Protein AF-A0A957IJ96-F1 (afdb_monomer_lite)

pLDDT: mean 81.95, std 20.18, range [36.69, 98.69]

Secondary structure (DSSP, 8-state):
--HHHHHHHHHHHHTSS-----PPPPPPP--------SS--------EEEEE-SSS--TTHHHHHHHHHHTTPPEEEEEES-HHHHHHHHHHHHH--S--EEEEE--STT-SS-SSS-STTSTTTTT-HHHHHHHHHHHHHHHS-TT--TTTEEEE---S--GGGHHHHHHHHHHHHHHHHHHT-EEE-------PPPS--

Structure (mmCIF, N/CA/C/O backbone):
data_AF-A0A957IJ96-F1
#
_entry.id   AF-A0A957IJ96-F1
#
loop_
_atom_site.group_PDB
_atom_site.id
_atom_site.type_symbol
_atom_site.label_atom_id
_atom_site.label_alt_id
_atom_site.label_comp_id
_atom_site.label_asym_id
_atom_site.label_entity_id
_atom_site.label_seq_id
_atom_site.pdbx_PDB_ins_code
_atom_site.Cartn_x
_atom_site.Cartn_y
_atom_site.Cartn_z
_atom_site.occupancy
_atom_site.B_iso_or_equiv
_atom_site.auth_seq_id
_atom_site.auth_comp_id
_atom_site.auth_asym_id
_atom_site.auth_atom_id
_atom_site.pdbx_PDB_model_num
ATOM 1 N N . MET A 1 1 ? 50.964 -34.466 -13.073 1.00 53.25 1 MET A N 1
ATOM 2 C CA . MET A 1 1 ? 49.742 -34.179 -12.285 1.00 53.25 1 MET A CA 1
ATOM 3 C C . MET A 1 1 ? 50.171 -33.925 -10.839 1.00 53.25 1 MET A C 1
ATOM 5 O O . MET A 1 1 ? 50.713 -34.826 -10.213 1.00 53.25 1 MET A O 1
ATOM 9 N N . SER A 1 2 ? 50.097 -32.663 -10.400 1.00 61.19 2 SER A N 1
ATOM 10 C CA . SER A 1 2 ? 50.812 -32.090 -9.240 1.00 61.19 2 SER A CA 1
ATOM 11 C C . SER A 1 2 ? 50.393 -32.680 -7.881 1.00 61.19 2 SER A C 1
ATOM 13 O O . SER A 1 2 ? 49.219 -32.998 -7.679 1.00 61.19 2 SER A O 1
ATOM 15 N N . SER A 1 3 ? 51.339 -32.786 -6.933 1.00 58.25 3 SER A N 1
ATOM 16 C CA . SER A 1 3 ? 51.128 -33.300 -5.563 1.00 58.25 3 SER A CA 1
ATOM 17 C C . SER A 1 3 ? 50.049 -32.538 -4.779 1.00 58.25 3 SER A C 1
ATOM 19 O O . SER A 1 3 ? 49.459 -33.087 -3.847 1.00 58.25 3 SER A O 1
ATOM 21 N N . PHE A 1 4 ? 49.708 -31.329 -5.227 1.00 57.66 4 PHE A N 1
ATOM 22 C CA . PHE A 1 4 ? 48.646 -30.491 -4.677 1.00 57.66 4 PHE A CA 1
ATOM 23 C C . PHE A 1 4 ? 47.252 -31.139 -4.771 1.00 57.66 4 PHE A C 1
ATOM 25 O O . PHE A 1 4 ? 46.459 -31.065 -3.836 1.00 57.66 4 PHE A O 1
ATOM 32 N N . ILE A 1 5 ? 46.975 -31.872 -5.856 1.00 61.56 5 ILE A N 1
ATOM 33 C CA . ILE A 1 5 ? 45.675 -32.534 -6.062 1.00 61.56 5 ILE A CA 1
ATOM 34 C C . ILE A 1 5 ? 45.512 -33.722 -5.098 1.00 61.56 5 ILE A C 1
ATOM 36 O O . ILE A 1 5 ? 44.420 -33.975 -4.593 1.00 61.56 5 ILE A O 1
ATOM 40 N N . ARG A 1 6 ? 46.605 -34.425 -4.762 1.00 59.59 6 ARG A N 1
ATOM 41 C CA . ARG A 1 6 ? 46.566 -35.548 -3.806 1.00 59.59 6 ARG A CA 1
ATOM 42 C C . ARG A 1 6 ? 46.385 -35.085 -2.357 1.00 59.59 6 ARG A C 1
ATOM 44 O O . ARG A 1 6 ? 45.730 -35.786 -1.588 1.00 59.59 6 ARG A O 1
ATOM 51 N N . ALA A 1 7 ? 46.923 -33.920 -1.992 1.00 64.00 7 ALA A N 1
ATOM 52 C CA . ALA A 1 7 ? 46.718 -33.329 -0.668 1.00 64.00 7 ALA A CA 1
ATOM 53 C C . ALA A 1 7 ? 45.268 -32.847 -0.481 1.00 64.00 7 ALA A C 1
ATOM 55 O O . ALA A 1 7 ? 44.658 -33.124 0.552 1.00 64.00 7 ALA A O 1
ATOM 56 N N . PHE A 1 8 ? 44.687 -32.233 -1.518 1.00 60.69 8 PHE A N 1
ATOM 57 C CA . PHE A 1 8 ? 43.301 -31.764 -1.502 1.00 60.69 8 PHE A CA 1
ATOM 58 C C . PHE A 1 8 ? 42.294 -32.913 -1.310 1.00 60.69 8 PHE A C 1
ATOM 60 O O . PHE A 1 8 ? 41.411 -32.837 -0.456 1.00 60.69 8 PHE A O 1
ATOM 67 N N . PHE A 1 9 ? 42.482 -34.040 -2.010 1.00 53.16 9 PHE A N 1
ATOM 68 C CA . PHE A 1 9 ? 41.594 -35.201 -1.859 1.00 53.16 9 PHE A CA 1
ATOM 69 C C . PHE A 1 9 ? 41.727 -35.910 -0.501 1.00 53.16 9 PHE A C 1
ATOM 71 O O . PHE A 1 9 ? 40.723 -36.368 0.043 1.00 53.16 9 PHE A O 1
ATOM 78 N N . ARG A 1 10 ? 42.923 -35.958 0.107 1.00 55.72 10 ARG A N 1
ATOM 79 C CA . ARG A 1 10 ? 43.085 -36.535 1.458 1.00 55.72 10 ARG A CA 1
ATOM 80 C C . ARG A 1 10 ? 42.403 -35.701 2.544 1.00 55.72 10 ARG A C 1
ATOM 82 O O . ARG A 1 10 ? 41.849 -36.275 3.479 1.00 55.72 10 ARG A O 1
ATOM 89 N N . GLN A 1 11 ? 42.395 -34.375 2.411 1.00 50.72 11 GLN A N 1
ATOM 90 C CA . GLN A 1 11 ? 41.738 -33.494 3.379 1.00 50.72 11 GLN A CA 1
ATOM 91 C C . GLN A 1 11 ? 40.203 -33.544 3.275 1.00 50.72 11 GLN A C 1
ATOM 93 O O . GLN A 1 11 ? 39.521 -33.419 4.292 1.00 50.72 11 GLN A O 1
ATOM 98 N N . MET A 1 12 ? 39.656 -33.806 2.081 1.00 45.91 12 MET A N 1
ATOM 99 C CA . MET A 1 12 ? 38.217 -34.026 1.885 1.00 45.91 12 MET A CA 1
ATOM 100 C C . MET A 1 12 ? 37.731 -35.353 2.478 1.00 45.91 12 MET A C 1
ATOM 102 O O . MET A 1 12 ? 36.716 -35.378 3.169 1.00 45.91 12 MET A O 1
ATOM 106 N N . VAL A 1 13 ? 38.465 -36.449 2.263 1.00 52.09 13 VAL A N 1
ATOM 107 C CA . VAL A 1 13 ? 38.054 -37.782 2.747 1.00 52.09 13 VAL A CA 1
ATOM 108 C C . VAL A 1 13 ? 38.135 -37.879 4.278 1.00 52.09 13 VAL A C 1
ATOM 110 O O . VAL A 1 13 ? 37.281 -38.501 4.901 1.00 52.09 13 VAL A O 1
ATOM 113 N N . SER A 1 14 ? 39.082 -37.176 4.909 1.00 44.72 14 SER A N 1
ATOM 114 C CA . SER A 1 14 ? 39.194 -37.099 6.375 1.00 44.72 14 SER A CA 1
ATOM 115 C C . SER A 1 14 ? 38.033 -36.358 7.056 1.00 44.72 14 SER A C 1
ATOM 117 O O . SER A 1 14 ? 37.804 -36.583 8.243 1.00 44.72 14 SER A O 1
ATOM 119 N N . ARG A 1 15 ? 37.296 -35.492 6.345 1.00 43.19 15 ARG A N 1
ATOM 120 C CA . ARG A 1 15 ? 36.159 -34.738 6.906 1.00 43.19 15 ARG A CA 1
ATOM 121 C C . ARG A 1 15 ? 34.805 -35.430 6.734 1.00 43.19 15 ARG A C 1
ATOM 123 O O . ARG A 1 15 ? 33.816 -34.944 7.267 1.00 43.19 15 ARG A O 1
ATOM 130 N N . LEU A 1 16 ? 34.760 -36.563 6.034 1.00 44.03 16 LEU A N 1
ATOM 131 C CA . LEU A 1 16 ? 33.528 -37.312 5.757 1.00 44.03 16 LEU A CA 1
ATOM 132 C C . LEU A 1 16 ? 33.368 -38.573 6.633 1.00 44.03 16 LEU A C 1
ATOM 134 O O . LEU A 1 16 ? 32.446 -39.351 6.423 1.00 44.03 16 LEU A O 1
ATOM 138 N N . GLY A 1 17 ? 34.255 -38.780 7.615 1.00 43.31 17 GLY A N 1
ATOM 139 C CA . GLY A 1 17 ? 34.374 -40.034 8.373 1.00 43.31 17 GLY A CA 1
ATOM 140 C C . GLY A 1 17 ? 33.645 -40.130 9.718 1.00 43.31 17 GLY A C 1
ATOM 141 O O . GLY A 1 17 ? 33.813 -41.139 10.392 1.00 43.31 17 GLY A O 1
ATOM 142 N N . VAL A 1 18 ? 32.854 -39.137 10.140 1.00 52.12 18 VAL A N 1
ATOM 143 C CA . VAL A 1 18 ? 32.028 -39.249 11.361 1.00 52.12 18 VAL A CA 1
ATOM 144 C C . VAL A 1 18 ? 30.668 -38.595 11.124 1.00 52.12 18 VAL A C 1
ATOM 146 O O . VAL A 1 18 ? 30.408 -37.477 11.554 1.00 52.12 18 VAL A O 1
ATOM 149 N N . ALA A 1 19 ? 29.794 -39.294 10.405 1.00 41.97 19 ALA A N 1
ATOM 150 C CA . ALA A 1 19 ? 28.364 -39.010 10.395 1.00 41.97 19 ALA A CA 1
ATOM 151 C C . ALA A 1 19 ? 27.661 -40.219 11.016 1.00 41.97 19 ALA A C 1
ATOM 153 O O . ALA A 1 19 ? 27.301 -41.177 10.334 1.00 41.97 19 ALA A O 1
ATOM 154 N N . GLY A 1 20 ? 27.567 -40.193 12.346 1.00 41.03 20 GLY A N 1
ATOM 155 C CA . GLY A 1 20 ? 26.716 -41.100 13.100 1.00 41.03 20 GLY A CA 1
ATOM 156 C C . GLY A 1 20 ? 25.271 -40.966 12.627 1.00 41.03 20 GLY A C 1
ATOM 157 O O . GLY A 1 20 ? 24.784 -39.877 12.330 1.00 41.03 20 GLY A O 1
ATOM 158 N N . THR A 1 21 ? 24.611 -42.106 12.517 1.00 50.97 21 THR A N 1
ATOM 159 C CA . THR A 1 21 ? 23.206 -42.261 12.165 1.00 50.97 21 THR A CA 1
ATOM 160 C C . THR A 1 21 ? 22.295 -41.627 13.215 1.00 50.97 21 THR A C 1
ATOM 162 O O . THR A 1 21 ? 21.907 -42.291 14.170 1.00 50.97 21 THR A O 1
ATOM 165 N N . GLU A 1 22 ? 21.879 -40.385 12.996 1.00 43.06 22 GLU A N 1
ATOM 166 C CA . GLU A 1 22 ? 20.637 -39.848 13.551 1.00 43.06 22 GLU A CA 1
ATOM 167 C C . GLU A 1 22 ? 19.855 -39.190 12.416 1.00 43.06 22 GLU A C 1
ATOM 169 O O . GLU A 1 22 ? 20.334 -38.282 11.737 1.00 43.06 22 GLU A O 1
ATOM 174 N N . ARG A 1 23 ? 18.644 -39.693 12.157 1.00 43.22 23 ARG A N 1
ATOM 175 C CA . ARG A 1 23 ? 17.710 -38.999 11.267 1.00 43.22 23 ARG A CA 1
ATOM 176 C C . ARG A 1 23 ? 17.328 -37.685 11.954 1.00 43.22 23 ARG A C 1
ATOM 178 O O . ARG A 1 23 ? 16.890 -37.755 13.103 1.00 43.22 23 ARG A O 1
ATOM 185 N N . PRO A 1 24 ? 17.417 -36.521 11.290 1.00 43.81 24 PRO A N 1
ATOM 186 C CA . PRO A 1 24 ? 16.821 -35.319 11.843 1.00 43.81 24 PRO A CA 1
ATOM 187 C C . PRO A 1 24 ? 15.315 -35.556 11.980 1.00 43.81 24 PRO A C 1
ATOM 189 O O . PRO A 1 24 ? 14.653 -35.992 11.032 1.00 43.81 24 PRO A O 1
ATOM 192 N N . SER A 1 25 ? 14.787 -35.335 13.182 1.00 54.03 25 SER A N 1
ATOM 193 C CA . SER A 1 25 ? 13.350 -35.332 13.421 1.00 54.03 25 SER A CA 1
ATOM 194 C C . SER A 1 25 ? 12.682 -34.311 12.499 1.00 54.03 25 SER A C 1
ATOM 196 O O . SER A 1 25 ? 13.267 -33.284 12.145 1.00 54.03 25 SER A O 1
ATOM 198 N N . ALA A 1 26 ? 11.457 -34.625 12.070 1.00 45.44 26 ALA A N 1
ATOM 199 C CA . ALA A 1 26 ? 10.655 -33.718 11.264 1.00 45.44 26 ALA A CA 1
ATOM 200 C C . ALA A 1 26 ? 10.592 -32.334 11.941 1.00 45.44 26 ALA A C 1
ATOM 202 O O . ALA A 1 26 ? 10.461 -32.275 13.169 1.00 45.44 26 ALA A O 1
ATOM 203 N N . PRO A 1 27 ? 10.678 -31.228 11.178 1.00 44.78 27 PRO A N 1
ATOM 204 C CA . PRO A 1 27 ? 10.524 -29.905 11.760 1.00 44.78 27 PRO A CA 1
ATOM 205 C C . PRO A 1 27 ? 9.161 -29.842 12.461 1.00 44.78 27 PRO A C 1
ATOM 207 O O . PRO A 1 27 ? 8.175 -30.338 11.902 1.00 44.78 27 PRO A O 1
ATOM 210 N N . PRO A 1 28 ? 9.074 -29.268 13.674 1.00 42.75 28 PRO A N 1
ATOM 211 C CA . PRO A 1 28 ? 7.796 -29.123 14.347 1.00 42.75 28 PRO A CA 1
ATOM 212 C C . PRO A 1 28 ? 6.840 -28.374 13.418 1.00 42.75 28 PRO A C 1
ATOM 214 O O . PRO A 1 28 ? 7.201 -27.355 12.818 1.00 42.75 28 PRO A O 1
ATOM 217 N N . SER A 1 29 ? 5.625 -28.910 13.264 1.00 45.50 29 SER A N 1
ATOM 218 C CA . SER A 1 29 ? 4.557 -28.228 12.541 1.00 45.50 29 SER A CA 1
ATOM 219 C C . SER A 1 29 ? 4.445 -26.812 13.086 1.00 45.50 29 SER A C 1
ATOM 221 O O . SER A 1 29 ? 4.448 -26.630 14.303 1.00 45.50 29 SER A O 1
ATOM 223 N N . ARG A 1 30 ? 4.347 -25.830 12.191 1.00 42.69 30 ARG A N 1
ATOM 224 C CA . ARG A 1 30 ? 4.265 -24.396 12.487 1.00 42.69 30 ARG A CA 1
ATOM 225 C C . ARG A 1 30 ? 2.916 -24.048 13.144 1.00 42.69 30 ARG A C 1
ATOM 227 O O . ARG A 1 30 ? 2.135 -23.273 12.607 1.00 42.69 30 ARG A O 1
ATOM 234 N N . ALA A 1 31 ? 2.618 -24.664 14.283 1.00 37.72 31 ALA A N 1
ATOM 235 C CA . ALA A 1 31 ? 1.669 -24.147 15.246 1.00 37.72 31 ALA A CA 1
ATOM 236 C C . ALA A 1 31 ? 2.306 -22.904 15.880 1.00 37.72 31 ALA A C 1
ATOM 238 O O . ALA A 1 31 ? 3.519 -22.860 16.074 1.00 37.72 31 ALA A O 1
ATOM 239 N N . ALA A 1 32 ? 1.473 -21.882 16.058 1.00 38.97 32 ALA A N 1
ATOM 240 C CA . ALA A 1 32 ? 1.744 -20.549 16.580 1.00 38.97 32 ALA A CA 1
ATOM 241 C C . ALA A 1 32 ? 3.079 -20.372 17.330 1.00 38.97 32 ALA A C 1
ATOM 243 O O . ALA A 1 32 ? 3.374 -21.084 18.279 1.00 38.97 32 ALA A O 1
ATOM 244 N N . LEU A 1 33 ? 3.844 -19.347 16.943 1.00 36.69 33 LEU A N 1
ATOM 245 C CA . LEU A 1 33 ? 4.896 -18.785 17.788 1.00 36.69 33 LEU A CA 1
ATOM 246 C C . LEU A 1 33 ? 4.270 -18.366 19.127 1.00 36.69 33 LEU A C 1
ATOM 248 O O . LEU A 1 33 ? 3.546 -17.373 19.206 1.00 36.69 33 LEU A O 1
ATOM 252 N N . GLU A 1 34 ? 4.512 -19.182 20.146 1.00 43.84 34 GLU A N 1
ATOM 253 C CA . GLU A 1 34 ? 4.064 -18.997 21.518 1.00 43.84 34 GLU A CA 1
ATOM 254 C C . GLU A 1 34 ? 4.945 -17.944 22.194 1.00 43.84 34 GLU A C 1
ATOM 256 O O . GLU A 1 34 ? 6.106 -18.190 22.517 1.00 43.84 34 GLU A O 1
ATOM 261 N N . THR A 1 35 ? 4.398 -16.750 22.417 1.00 38.50 35 THR A N 1
ATOM 262 C CA . THR A 1 35 ? 4.999 -15.788 23.344 1.00 38.50 35 THR A CA 1
ATOM 263 C C . THR A 1 35 ? 4.335 -15.971 24.700 1.00 38.50 35 THR A C 1
ATOM 265 O O . THR A 1 35 ? 3.199 -15.547 24.912 1.00 38.50 35 THR A O 1
ATOM 268 N N . THR A 1 36 ? 5.030 -16.630 25.621 1.00 36.91 36 THR A N 1
ATOM 269 C CA . THR A 1 36 ? 4.538 -16.889 26.974 1.00 36.91 36 THR A CA 1
ATOM 270 C C . THR A 1 36 ? 4.651 -15.625 27.828 1.00 36.91 36 THR A C 1
ATOM 272 O O . THR A 1 36 ? 5.721 -15.280 28.320 1.00 36.91 36 THR A O 1
ATOM 275 N N . LEU A 1 37 ? 3.528 -14.945 28.042 1.00 42.69 37 LEU A N 1
ATOM 276 C CA . LEU A 1 37 ? 3.292 -14.099 29.213 1.00 42.69 37 LEU A CA 1
ATOM 277 C C . LEU A 1 37 ? 2.025 -14.643 29.880 1.00 42.69 37 LEU A C 1
ATOM 279 O O . LEU A 1 37 ? 1.043 -14.926 29.202 1.00 42.69 37 LEU A O 1
ATOM 283 N N . GLY A 1 38 ? 2.111 -14.915 31.181 1.00 43.44 38 GLY A N 1
ATOM 284 C CA . GLY A 1 38 ? 1.232 -15.836 31.898 1.00 43.44 38 GLY A CA 1
ATOM 285 C C . GLY A 1 38 ? -0.276 -15.627 31.718 1.00 43.44 38 GLY A C 1
ATOM 286 O O . GLY A 1 38 ? -0.776 -14.512 31.800 1.00 43.44 38 GLY A O 1
ATOM 287 N N . GLY A 1 39 ? -0.987 -16.753 31.600 1.00 50.12 39 GLY A N 1
ATOM 288 C CA . GLY A 1 39 ? -2.409 -16.873 31.920 1.00 50.12 39 GLY A CA 1
ATOM 289 C C . GLY A 1 39 ? -3.375 -16.479 30.801 1.00 50.12 39 GLY A C 1
ATOM 290 O O . GLY A 1 39 ? -3.461 -15.326 30.401 1.00 50.12 39 GLY A O 1
ATOM 291 N N . THR A 1 40 ? -4.197 -17.449 30.390 1.00 43.38 40 THR A N 1
ATOM 292 C CA . THR A 1 40 ? -5.254 -17.392 29.358 1.00 43.38 40 THR A CA 1
ATOM 293 C C . THR A 1 40 ? -4.777 -17.246 27.912 1.00 43.38 40 THR A C 1
ATOM 295 O O . THR A 1 40 ? -4.326 -16.200 27.460 1.00 43.38 40 THR A O 1
ATOM 298 N N . MET A 1 41 ? -4.977 -18.323 27.149 1.00 41.00 41 MET A N 1
ATOM 299 C CA . MET A 1 41 ? -4.903 -18.342 25.692 1.00 41.00 41 MET A CA 1
ATOM 300 C C . MET A 1 41 ? -5.933 -17.347 25.138 1.00 41.00 41 MET A C 1
ATOM 302 O O . MET A 1 41 ? -7.121 -17.656 25.031 1.00 41.00 41 MET A O 1
ATOM 306 N N . VAL A 1 42 ? -5.503 -16.129 24.811 1.00 51.22 42 VAL A N 1
ATOM 307 C CA . VAL A 1 42 ? -6.342 -15.202 24.053 1.00 51.22 42 VAL A CA 1
ATOM 308 C C . VAL A 1 42 ? -6.426 -15.773 22.646 1.00 51.22 42 VAL A C 1
ATOM 310 O O . VAL A 1 42 ? -5.503 -15.624 21.849 1.00 51.22 42 VAL A O 1
ATOM 313 N N . LYS A 1 43 ? -7.522 -16.477 22.343 1.00 60.22 43 LYS A N 1
ATOM 314 C CA . LYS A 1 43 ? -7.853 -16.868 20.973 1.00 60.22 43 LYS A CA 1
ATOM 315 C C . LYS A 1 43 ? -7.976 -15.577 20.174 1.00 60.22 43 LYS A C 1
ATOM 317 O O . LYS A 1 43 ? -8.990 -14.895 20.275 1.00 60.22 43 LYS A O 1
ATOM 322 N N . VAL A 1 44 ? -6.930 -15.215 19.433 1.00 58.91 44 VAL A N 1
ATOM 323 C CA . VAL A 1 44 ? -6.979 -14.067 18.529 1.00 58.91 44 VAL A CA 1
ATOM 324 C C . VAL A 1 44 ? -7.939 -14.469 17.412 1.00 58.91 44 VAL A C 1
ATOM 326 O O . VAL A 1 44 ? -7.625 -15.396 16.662 1.00 58.91 44 VAL A O 1
ATOM 329 N N . PRO A 1 45 ? -9.141 -13.874 17.326 1.00 66.75 45 PRO A N 1
ATOM 330 C CA . PRO A 1 45 ? -10.067 -14.222 16.264 1.00 66.75 45 PRO A CA 1
ATOM 331 C C . PRO A 1 45 ? -9.440 -13.862 14.914 1.00 66.75 45 PRO A C 1
ATOM 333 O O . PRO A 1 45 ? -8.672 -12.900 14.809 1.00 66.75 45 PRO A O 1
ATOM 336 N N . ASN A 1 46 ? -9.775 -14.636 13.880 1.00 76.00 46 ASN A N 1
ATOM 337 C CA . ASN A 1 46 ? -9.386 -14.310 12.512 1.00 76.00 46 ASN A CA 1
ATOM 338 C C . ASN A 1 46 ? -9.808 -12.871 12.198 1.00 76.00 46 ASN A C 1
ATOM 340 O O . ASN A 1 46 ? -10.948 -12.483 12.463 1.00 76.00 46 ASN A O 1
ATOM 344 N N . LYS A 1 47 ? -8.895 -12.085 11.623 1.00 77.69 47 LYS A N 1
ATOM 345 C CA . LYS A 1 47 ? -9.234 -10.746 11.143 1.00 77.69 47 LYS A CA 1
ATOM 346 C C . LYS A 1 47 ? -10.049 -10.898 9.868 1.00 77.69 47 LYS A C 1
ATOM 348 O O . LYS A 1 47 ? -9.533 -11.377 8.863 1.00 77.69 47 LYS A O 1
ATOM 353 N N . ILE A 1 48 ? -11.309 -10.489 9.918 1.00 84.25 48 ILE A N 1
ATOM 354 C CA . ILE A 1 48 ? -12.145 -10.351 8.725 1.00 84.25 48 ILE A CA 1
ATOM 355 C C . ILE A 1 48 ? -11.919 -8.946 8.179 1.00 84.25 48 ILE A C 1
ATOM 357 O O . ILE A 1 48 ? -11.792 -7.984 8.944 1.00 84.25 48 ILE A O 1
ATOM 361 N N . GLY A 1 49 ? -11.823 -8.829 6.861 1.00 90.56 49 GLY A N 1
ATOM 362 C CA . GLY A 1 49 ? -11.535 -7.556 6.237 1.00 90.56 49 GLY A CA 1
ATOM 363 C C . GLY A 1 49 ? -12.102 -7.398 4.848 1.00 90.56 49 GLY A C 1
ATOM 364 O O . GLY A 1 49 ? -12.456 -8.373 4.191 1.00 90.56 49 GLY A O 1
ATOM 365 N N . PHE A 1 50 ? -12.154 -6.143 4.420 1.00 93.62 50 PHE A N 1
ATOM 366 C CA . PHE A 1 50 ? -12.627 -5.751 3.102 1.00 93.62 50 PHE A CA 1
ATOM 367 C C . PHE A 1 50 ? -11.532 -5.018 2.329 1.00 93.62 50 PHE A C 1
ATOM 369 O O . PHE A 1 50 ? -10.677 -4.340 2.907 1.00 93.62 50 PHE A O 1
ATOM 376 N N . HIS A 1 51 ? -11.589 -5.154 1.007 1.00 92.94 51 HIS A N 1
ATOM 377 C CA . HIS A 1 51 ? -10.870 -4.312 0.063 1.00 92.94 51 HIS A CA 1
ATOM 378 C C . HIS A 1 51 ? -11.872 -3.304 -0.506 1.00 92.94 51 HIS A C 1
ATOM 380 O O . HIS A 1 51 ? -12.907 -3.687 -1.042 1.00 92.94 51 HIS A O 1
ATOM 386 N N . THR A 1 52 ? -11.580 -2.021 -0.340 1.00 92.75 52 THR A N 1
ATOM 387 C CA . THR A 1 52 ? -12.383 -0.898 -0.833 1.00 92.75 52 THR A CA 1
ATOM 388 C C . THR A 1 52 ? -11.617 -0.141 -1.916 1.00 92.75 52 THR A C 1
ATOM 390 O O . THR A 1 52 ? -10.402 -0.285 -2.045 1.00 92.75 52 THR A O 1
ATOM 393 N N . GLY A 1 53 ? -12.310 0.675 -2.697 1.00 91.31 53 GLY A N 1
ATOM 394 C CA . GLY A 1 53 ? -11.680 1.518 -3.703 1.00 91.31 53 GLY A CA 1
ATOM 395 C C . GLY A 1 53 ? -12.615 2.626 -4.174 1.00 91.31 53 GLY A C 1
ATOM 396 O O . GLY A 1 53 ? -13.664 2.842 -3.553 1.00 91.31 53 GLY A O 1
ATOM 397 N N . PRO A 1 54 ? -12.246 3.359 -5.234 1.00 87.00 54 PRO A N 1
ATOM 398 C CA . PRO A 1 54 ? -13.160 4.270 -5.898 1.00 87.00 54 PRO A CA 1
ATOM 399 C C . PRO A 1 54 ? -14.325 3.488 -6.518 1.00 87.00 54 PRO A C 1
ATOM 401 O O . PRO A 1 54 ? -14.151 2.395 -7.057 1.00 87.00 54 PRO A O 1
ATOM 404 N N . GLY A 1 55 ? -15.520 4.072 -6.458 1.00 80.50 55 GLY A N 1
ATOM 405 C CA . GLY A 1 55 ? -16.745 3.438 -6.943 1.00 80.50 55 GLY A CA 1
ATOM 406 C C . GLY A 1 55 ? -17.409 2.499 -5.929 1.00 80.50 55 GLY A C 1
ATOM 407 O O . GLY A 1 55 ? -16.937 2.303 -4.810 1.00 80.50 55 GLY A O 1
ATOM 408 N N . GLY A 1 56 ? -18.558 1.944 -6.319 1.00 75.38 56 GLY A N 1
ATOM 409 C CA . GLY A 1 56 ? -19.407 1.136 -5.439 1.00 75.38 56 GLY A CA 1
ATOM 410 C C . GLY A 1 56 ? -20.215 1.961 -4.428 1.00 75.38 56 GLY A C 1
ATOM 411 O O . GLY A 1 56 ? -20.216 3.190 -4.452 1.00 75.38 56 GLY A O 1
ATOM 412 N N . ASN A 1 57 ? -20.942 1.268 -3.548 1.00 80.19 57 ASN A N 1
ATOM 413 C CA . ASN A 1 57 ? -21.708 1.888 -2.469 1.00 80.19 57 ASN A CA 1
ATOM 414 C C . ASN A 1 57 ? -20.910 1.799 -1.152 1.00 80.19 57 ASN A C 1
ATOM 416 O O . ASN A 1 57 ? -20.757 0.693 -0.631 1.00 80.19 57 ASN A O 1
ATOM 420 N N . PRO A 1 58 ? -20.409 2.919 -0.594 1.00 73.00 58 PRO A N 1
ATOM 421 C CA . PRO A 1 58 ? -19.643 2.904 0.651 1.00 73.00 58 PRO A CA 1
ATOM 422 C C . PRO A 1 58 ? -20.521 2.777 1.909 1.00 73.00 58 PRO A C 1
ATOM 424 O O . PRO A 1 58 ? -19.992 2.701 3.018 1.00 73.00 58 PRO A O 1
ATOM 427 N N . THR A 1 59 ? -21.853 2.782 1.785 1.00 84.00 59 THR A N 1
ATOM 428 C CA . THR A 1 59 ? -22.757 2.706 2.938 1.00 84.00 59 THR A CA 1
ATOM 429 C C . THR A 1 59 ? -22.546 1.416 3.735 1.00 84.00 59 THR A C 1
ATOM 431 O O . THR A 1 59 ? -22.507 0.319 3.185 1.00 84.00 59 THR A O 1
ATOM 434 N N . GLY A 1 60 ? -22.440 1.555 5.059 1.00 89.81 60 GLY A N 1
ATOM 435 C CA . GLY A 1 60 ? -22.351 0.439 6.003 1.00 89.81 60 GLY A CA 1
ATOM 436 C C . GLY A 1 60 ? -20.931 0.037 6.411 1.00 89.81 60 GLY A C 1
ATOM 437 O O . GLY A 1 60 ? -20.781 -0.571 7.470 1.00 89.81 60 GLY A O 1
ATOM 438 N N . ILE A 1 61 ? -19.878 0.423 5.671 1.00 93.00 61 ILE A N 1
ATOM 439 C CA . ILE A 1 61 ? -18.497 0.076 6.069 1.00 93.00 61 ILE A CA 1
ATOM 440 C C . ILE A 1 61 ? -18.123 0.710 7.416 1.00 93.00 61 ILE A C 1
ATOM 442 O O . ILE A 1 61 ? -17.555 0.043 8.278 1.00 93.00 61 ILE A O 1
ATOM 446 N N . GLY A 1 62 ? -18.521 1.966 7.638 1.00 94.56 62 GLY A N 1
ATOM 447 C CA . GLY A 1 62 ? -18.323 2.677 8.902 1.00 94.56 62 GLY A CA 1
ATOM 448 C C . GLY A 1 62 ? -19.029 2.016 10.084 1.00 94.56 62 GLY A C 1
ATOM 449 O O . GLY A 1 62 ? -18.444 1.848 11.156 1.00 94.56 62 GLY A O 1
ATOM 450 N N . ASP A 1 63 ? -20.280 1.597 9.884 1.00 95.94 63 ASP A N 1
ATOM 451 C CA . ASP A 1 63 ? -21.074 0.929 10.920 1.00 95.94 63 ASP A CA 1
ATOM 452 C C . ASP A 1 63 ? -20.496 -0.441 11.266 1.00 95.94 63 ASP A C 1
ATOM 454 O O . ASP A 1 63 ? -20.369 -0.779 12.443 1.00 95.94 63 ASP A O 1
ATOM 458 N N . TRP A 1 64 ? -20.061 -1.192 10.253 1.00 95.12 64 TRP A N 1
ATOM 459 C CA . TRP A 1 64 ? -19.354 -2.453 10.435 1.00 95.12 64 TRP A CA 1
ATOM 460 C C . TRP A 1 64 ? -18.054 -2.272 11.234 1.00 95.12 64 TRP A C 1
ATOM 462 O O . TRP A 1 64 ? -17.838 -2.993 12.211 1.00 95.12 64 TRP A O 1
ATOM 472 N N . MET A 1 65 ? -17.225 -1.274 10.895 1.00 96.19 65 MET A N 1
ATOM 473 C CA . MET A 1 65 ? -15.987 -0.977 11.634 1.00 96.19 65 MET A CA 1
ATOM 474 C C . MET A 1 65 ? -16.268 -0.652 13.103 1.00 96.19 65 MET A C 1
ATOM 476 O O . MET A 1 65 ? -15.636 -1.220 13.995 1.00 96.19 65 MET A O 1
ATOM 480 N N . ARG A 1 66 ? -17.247 0.224 13.371 1.00 96.88 66 ARG A N 1
ATOM 481 C CA . ARG A 1 66 ? -17.649 0.597 14.737 1.00 96.88 66 ARG A CA 1
ATOM 482 C C . ARG A 1 66 ? -18.198 -0.587 15.528 1.00 96.88 66 ARG A C 1
ATOM 484 O O . ARG A 1 66 ? -17.901 -0.711 16.715 1.00 96.88 66 ARG A O 1
ATOM 491 N N . ALA A 1 67 ? -18.993 -1.449 14.897 1.00 95.69 67 ALA A N 1
ATOM 492 C CA . ALA A 1 67 ? -19.553 -2.627 15.546 1.00 95.69 67 ALA A CA 1
ATOM 493 C C . ALA A 1 67 ? -18.454 -3.614 15.971 1.00 95.69 67 ALA A C 1
ATOM 495 O O . ALA A 1 67 ? -18.467 -4.087 17.109 1.00 95.69 67 ALA A O 1
ATOM 496 N N . LEU A 1 68 ? -17.476 -3.878 15.096 1.00 94.56 68 LEU A N 1
ATOM 497 C CA . LEU A 1 68 ? -16.341 -4.745 15.416 1.00 94.56 68 LEU A CA 1
ATOM 498 C C . LEU A 1 68 ? -15.436 -4.145 16.495 1.00 94.56 68 LEU A C 1
ATOM 500 O O . LEU A 1 68 ? -15.071 -4.851 17.435 1.00 94.56 68 LEU A O 1
ATOM 504 N N . ASP A 1 69 ? -15.127 -2.850 16.413 1.00 95.44 69 ASP A N 1
ATOM 505 C CA . ASP A 1 69 ? -14.325 -2.160 17.427 1.00 95.44 69 ASP A CA 1
ATOM 506 C C . ASP A 1 69 ? -14.987 -2.207 18.816 1.00 95.44 69 ASP A C 1
ATOM 508 O O . ASP A 1 69 ? -14.361 -2.618 19.800 1.00 95.44 69 ASP A O 1
ATOM 512 N N . LYS A 1 70 ? -16.293 -1.907 18.885 1.00 96.19 70 LYS A N 1
ATOM 513 C CA . LYS A 1 70 ? -17.100 -2.005 20.112 1.00 96.19 70 LYS A CA 1
ATOM 514 C C . LYS A 1 70 ? -17.103 -3.423 20.689 1.00 96.19 70 LYS A C 1
ATOM 516 O O . LYS A 1 70 ? -17.063 -3.586 21.906 1.00 96.19 70 LYS A O 1
ATOM 521 N N . ALA A 1 71 ? -17.124 -4.441 19.829 1.00 93.75 71 ALA A N 1
ATOM 522 C CA . ALA A 1 71 ? -17.039 -5.849 20.215 1.00 93.75 71 ALA A CA 1
ATOM 523 C C . ALA A 1 71 ? -15.603 -6.324 20.517 1.00 93.75 71 ALA A C 1
ATOM 525 O O . ALA A 1 71 ? -15.405 -7.495 20.833 1.00 93.75 71 ALA A O 1
ATOM 526 N N . ARG A 1 72 ? -14.599 -5.437 20.431 1.00 92.19 72 ARG A N 1
ATOM 527 C CA . ARG A 1 72 ? -13.168 -5.740 20.605 1.00 92.19 72 ARG A CA 1
ATOM 528 C C . ARG A 1 72 ? -12.620 -6.748 19.583 1.00 92.19 72 ARG A C 1
ATOM 530 O O . ARG A 1 72 ? -11.630 -7.427 19.853 1.00 92.19 72 ARG A O 1
ATOM 537 N N . ILE A 1 73 ? -13.228 -6.824 18.398 1.00 92.06 73 ILE A N 1
ATOM 538 C CA . ILE A 1 73 ? -12.827 -7.725 17.313 1.00 92.06 73 ILE A CA 1
ATOM 539 C C . ILE A 1 73 ? -11.970 -6.952 16.298 1.00 92.06 73 ILE A C 1
ATOM 541 O O . ILE A 1 73 ? -12.432 -5.968 15.718 1.00 92.06 73 ILE A O 1
ATOM 545 N N . PRO A 1 74 ? -10.721 -7.371 16.034 1.00 94.00 74 PRO A N 1
ATOM 546 C CA . PRO A 1 74 ? -9.873 -6.700 15.063 1.00 94.00 74 PRO A CA 1
ATOM 547 C C . PRO A 1 74 ? -10.339 -6.948 13.621 1.00 94.00 74 PRO A C 1
ATOM 549 O O . PRO A 1 74 ? -10.374 -8.086 13.163 1.00 94.00 74 PRO A O 1
ATOM 552 N N . PHE A 1 75 ? -10.602 -5.876 12.873 1.00 95.50 75 PHE A N 1
ATOM 553 C CA . PHE A 1 75 ? -10.756 -5.921 11.420 1.00 95.50 75 PHE A CA 1
ATOM 554 C C . PHE A 1 75 ? -9.466 -5.623 10.641 1.00 95.50 75 PHE A C 1
ATOM 556 O O . PHE A 1 75 ? -8.495 -5.072 11.176 1.00 95.50 75 PHE A O 1
ATOM 563 N N . CYS A 1 76 ? -9.490 -5.970 9.353 1.00 96.06 76 CYS A N 1
ATOM 564 C CA . CYS A 1 76 ? -8.542 -5.505 8.345 1.00 96.06 76 CYS A CA 1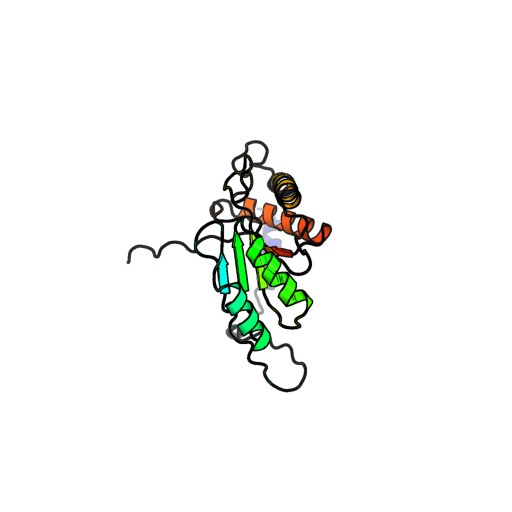
ATOM 565 C C . CYS A 1 76 ? -9.272 -4.661 7.289 1.00 96.06 76 CYS A C 1
ATOM 567 O O . CYS A 1 76 ? -10.347 -5.038 6.835 1.00 96.06 76 CYS A O 1
ATOM 569 N N . LEU A 1 77 ? -8.698 -3.539 6.867 1.00 96.50 77 LEU A N 1
ATOM 570 C CA . LEU A 1 77 ? -9.241 -2.736 5.777 1.00 96.50 77 LEU A CA 1
ATOM 571 C C . LEU A 1 77 ? -8.120 -2.374 4.811 1.00 96.50 77 LEU A C 1
ATOM 573 O O . LEU A 1 77 ? -7.156 -1.717 5.199 1.00 96.50 77 LEU A O 1
ATOM 577 N N . LYS A 1 78 ? -8.256 -2.802 3.556 1.00 95.62 78 LYS A N 1
ATOM 578 C CA . LYS A 1 78 ? -7.420 -2.339 2.448 1.00 95.62 78 LYS A CA 1
ATOM 579 C C . LYS A 1 78 ? -8.220 -1.343 1.620 1.00 95.62 78 LYS A C 1
ATOM 581 O O . LYS A 1 78 ? -9.395 -1.588 1.345 1.00 95.62 78 LYS A O 1
ATOM 586 N N . SER A 1 79 ? -7.602 -0.248 1.196 1.00 95.25 79 SER A N 1
ATOM 587 C CA . SER A 1 79 ? -8.196 0.639 0.200 1.00 95.25 79 SER A CA 1
ATOM 588 C C . SER A 1 79 ? -7.212 1.017 -0.894 1.00 95.25 79 SER A C 1
ATOM 590 O O . SER A 1 79 ? -6.058 1.329 -0.603 1.00 95.25 79 SER A O 1
ATOM 592 N N . ALA A 1 80 ? -7.673 0.982 -2.141 1.00 94.19 80 ALA A N 1
ATOM 593 C CA . ALA A 1 80 ? -6.944 1.483 -3.298 1.00 94.19 80 ALA A CA 1
ATOM 594 C C . ALA A 1 80 ? -7.524 2.838 -3.720 1.00 94.19 80 ALA A C 1
ATOM 596 O O . ALA A 1 80 ? -8.731 2.930 -3.907 1.00 94.19 80 ALA A O 1
ATOM 597 N N . ASP A 1 81 ? -6.694 3.877 -3.832 1.00 93.62 81 ASP A N 1
ATOM 598 C CA . ASP A 1 81 ? -7.010 5.252 -4.288 1.00 93.62 81 ASP A CA 1
ATOM 599 C C . ASP A 1 81 ? -8.084 6.036 -3.520 1.00 93.62 81 ASP A C 1
ATOM 601 O O . ASP A 1 81 ? -8.194 7.252 -3.672 1.00 93.62 81 ASP A O 1
ATOM 605 N N . HIS A 1 82 ? -8.860 5.385 -2.659 1.00 93.38 82 HIS A N 1
ATOM 606 C CA . HIS A 1 82 ? -9.921 6.001 -1.882 1.00 93.38 82 HIS A CA 1
ATOM 607 C C . HIS A 1 82 ? -9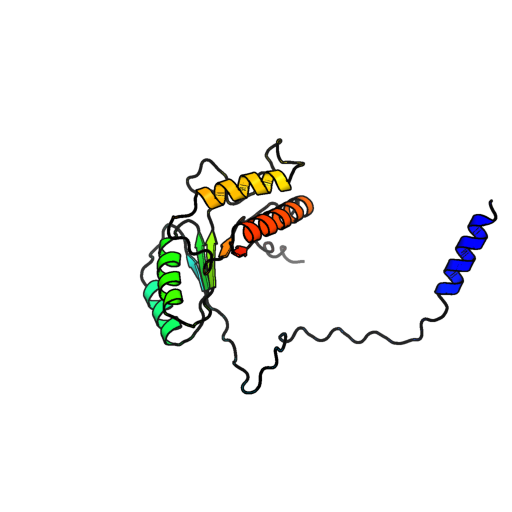.518 6.061 -0.407 1.00 93.38 82 HIS A C 1
ATOM 609 O O . HIS A 1 82 ? -9.764 5.145 0.370 1.00 93.38 82 HIS A O 1
ATOM 615 N N . TYR A 1 83 ? -8.892 7.161 0.015 1.00 95.31 83 TYR A N 1
ATOM 616 C CA . TYR A 1 83 ? -8.388 7.260 1.391 1.00 95.31 83 TYR A CA 1
ATOM 617 C C . TYR A 1 83 ? -9.494 7.406 2.455 1.00 95.31 83 TYR A C 1
ATOM 619 O O . TYR A 1 83 ? -9.265 7.083 3.617 1.00 95.31 83 TYR A O 1
ATOM 627 N N . GLY A 1 84 ? -10.705 7.833 2.079 1.00 95.00 84 GLY A N 1
ATOM 628 C CA . GLY A 1 84 ? -11.823 8.100 2.998 1.00 95.00 84 GLY A CA 1
ATOM 629 C C . GLY A 1 84 ? -12.110 6.981 4.017 1.00 95.00 84 GLY A C 1
ATOM 630 O O . GLY A 1 84 ? -12.072 7.247 5.220 1.00 95.00 84 GLY A O 1
ATOM 631 N N . PRO A 1 85 ? -12.318 5.720 3.592 1.00 95.62 85 PRO A N 1
ATOM 632 C CA . PRO A 1 85 ? -12.507 4.597 4.513 1.00 95.62 85 PRO A CA 1
ATOM 633 C C . PRO A 1 85 ? -11.318 4.357 5.457 1.00 95.62 85 PRO A C 1
ATOM 635 O O . PRO A 1 85 ? -11.512 4.018 6.623 1.00 95.62 85 PRO A O 1
ATOM 638 N N . ILE A 1 86 ? -10.084 4.561 4.982 1.00 97.69 86 ILE A N 1
ATOM 639 C CA . ILE A 1 86 ? -8.874 4.441 5.811 1.00 97.69 86 ILE A CA 1
ATOM 640 C C . ILE A 1 86 ? -8.814 5.574 6.836 1.00 97.69 86 ILE A C 1
ATOM 642 O O . ILE A 1 86 ? -8.477 5.321 7.994 1.00 97.69 86 ILE A O 1
ATOM 646 N N . PHE A 1 87 ? -9.187 6.795 6.441 1.00 97.62 87 PHE A N 1
ATOM 647 C CA . PHE A 1 87 ? -9.285 7.940 7.340 1.00 97.62 87 PHE A CA 1
ATOM 648 C C . PHE A 1 87 ? -1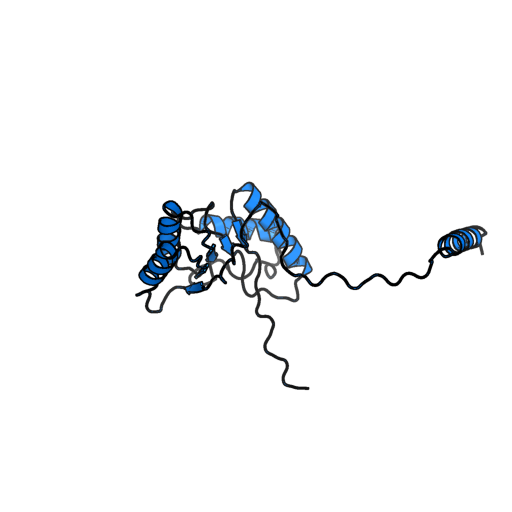0.291 7.683 8.472 1.00 97.62 87 PHE A C 1
ATOM 650 O O . PHE A 1 87 ? -9.961 7.845 9.645 1.00 97.62 87 PHE A O 1
ATOM 657 N N . GLU A 1 88 ? -11.495 7.206 8.159 1.00 96.88 88 GLU A N 1
ATOM 658 C CA . GLU A 1 88 ? -12.480 6.853 9.187 1.00 96.88 88 GLU A CA 1
ATOM 659 C C . GLU A 1 88 ? -11.951 5.754 10.127 1.00 96.88 88 GLU A C 1
ATOM 661 O O . GLU A 1 88 ? -12.037 5.872 11.354 1.00 96.88 88 GLU A O 1
ATOM 666 N N . ALA A 1 89 ? -11.328 4.713 9.569 1.00 97.31 89 ALA A N 1
ATOM 667 C CA . ALA A 1 89 ? -10.778 3.607 10.342 1.00 97.31 89 ALA A CA 1
ATOM 668 C C . ALA A 1 89 ? -9.628 4.031 11.276 1.00 97.31 89 ALA A C 1
ATOM 670 O O . ALA A 1 89 ? -9.563 3.581 12.425 1.00 97.31 89 ALA A O 1
ATOM 671 N N . GLN A 1 90 ? -8.724 4.916 10.831 1.00 97.62 90 GLN A N 1
ATOM 672 C CA . GLN A 1 90 ? -7.644 5.412 11.692 1.00 97.62 90 GLN A CA 1
ATOM 673 C C . GLN A 1 90 ? -8.185 6.276 12.840 1.00 97.62 90 GLN A C 1
ATOM 675 O O . GLN A 1 90 ? -7.620 6.231 13.932 1.00 97.62 90 GLN A O 1
ATOM 680 N N . GLU A 1 91 ? -9.283 7.018 12.641 1.00 97.88 91 GLU A N 1
ATOM 681 C CA . GLU A 1 91 ? -9.921 7.797 13.712 1.00 97.88 91 GLU A CA 1
ATOM 682 C C . GLU A 1 91 ? -10.525 6.892 14.793 1.00 97.88 91 GLU A C 1
ATOM 684 O O . GLU A 1 91 ? -10.430 7.207 15.983 1.00 97.88 91 GLU A O 1
ATOM 689 N N . ILE A 1 92 ? -11.070 5.734 14.406 1.00 97.38 92 ILE A N 1
ATOM 690 C CA . ILE A 1 92 ? -11.491 4.686 15.347 1.00 97.38 92 ILE A CA 1
ATOM 691 C C . ILE A 1 92 ? -10.268 4.165 16.121 1.00 97.38 92 ILE A C 1
ATOM 693 O O . ILE A 1 92 ? -10.244 4.196 17.352 1.00 97.38 92 ILE A O 1
ATOM 697 N N . MET A 1 93 ? -9.191 3.791 15.420 1.00 96.62 93 MET A N 1
ATOM 698 C CA . MET A 1 93 ? -7.946 3.292 16.032 1.00 96.62 93 MET A CA 1
ATOM 699 C C . MET A 1 93 ? -7.212 4.307 16.917 1.00 96.62 93 MET A C 1
ATOM 701 O O . MET A 1 93 ? -6.363 3.925 17.719 1.00 96.62 93 MET A O 1
ATOM 705 N N . LYS A 1 94 ? -7.441 5.614 16.756 1.00 96.62 94 LYS A N 1
ATOM 706 C CA . LYS A 1 94 ? -6.860 6.636 17.645 1.00 96.62 94 LYS A CA 1
ATOM 707 C C . LYS A 1 94 ? -7.477 6.595 19.039 1.00 96.62 94 LYS A C 1
ATOM 709 O O . LYS A 1 94 ? -6.796 6.921 20.005 1.00 96.62 94 LYS A O 1
ATOM 714 N N . LYS A 1 95 ? -8.746 6.197 19.124 1.00 96.38 95 LYS A N 1
ATOM 715 C CA . LYS A 1 95 ? -9.535 6.149 20.362 1.00 96.38 95 LYS A CA 1
ATOM 716 C C . LYS A 1 95 ? -9.606 4.735 20.937 1.00 96.38 95 LYS A C 1
ATOM 718 O O . LYS A 1 95 ? -9.838 4.567 22.129 1.00 96.38 95 LYS A O 1
ATOM 723 N N . SER A 1 96 ? -9.397 3.732 20.090 1.00 93.25 96 SER A N 1
ATOM 724 C CA . SER A 1 96 ? -9.467 2.326 20.451 1.00 93.25 96 SER A CA 1
ATOM 725 C C . SER A 1 96 ? -8.099 1.705 20.740 1.00 93.25 96 SER A C 1
ATOM 727 O O . SER A 1 96 ? -7.095 2.020 20.110 1.00 93.25 96 SER A O 1
ATOM 729 N N . GLY A 1 97 ? -8.078 0.746 21.669 1.00 91.50 97 GLY A N 1
ATOM 730 C CA . GLY A 1 97 ? -6.963 -0.184 21.873 1.00 91.50 97 GLY A CA 1
ATOM 731 C C . GLY A 1 97 ? -7.124 -1.529 21.148 1.00 91.50 97 GLY A C 1
ATOM 732 O O . GLY A 1 97 ? -6.537 -2.512 21.597 1.00 91.50 97 GLY A O 1
ATOM 733 N N . VAL A 1 98 ? -8.006 -1.659 20.146 1.00 93.12 98 VAL A N 1
ATOM 734 C CA . VAL A 1 98 ? -8.134 -2.889 19.332 1.00 93.12 98 VAL A CA 1
ATOM 735 C C . VAL A 1 98 ? -7.065 -2.894 18.221 1.00 93.12 98 VAL A C 1
ATOM 737 O O . VAL A 1 98 ? -6.903 -1.891 17.525 1.00 93.12 98 VAL A O 1
ATOM 740 N N . PRO A 1 99 ? -6.335 -4.006 17.990 1.00 92.94 99 PRO A N 1
ATOM 741 C CA . PRO A 1 99 ? -5.248 -4.066 17.006 1.00 92.94 99 PRO A CA 1
ATOM 742 C C . PRO A 1 99 ? -5.747 -4.282 15.559 1.00 92.94 99 PRO A C 1
ATOM 744 O O . PRO A 1 99 ? -5.466 -5.311 14.925 1.00 92.94 99 PRO A O 1
ATOM 747 N N . HIS A 1 100 ? -6.489 -3.311 15.025 1.00 95.62 100 HIS A N 1
ATOM 748 C CA . HIS A 1 100 ? -6.916 -3.273 13.620 1.00 95.62 100 HIS A CA 1
ATOM 749 C C . HIS A 1 100 ? -5.727 -3.176 12.646 1.00 95.62 100 HIS A C 1
ATOM 751 O O . HIS A 1 100 ? -4.627 -2.763 13.023 1.00 95.62 100 HIS A O 1
ATOM 757 N N . LEU A 1 101 ? -5.937 -3.584 11.392 1.00 96.44 101 LEU A N 1
ATOM 758 C CA . LEU A 1 101 ? -4.945 -3.494 10.315 1.00 96.44 101 LEU A CA 1
ATOM 759 C C . LEU A 1 101 ? -5.488 -2.632 9.172 1.00 96.44 101 LEU A C 1
ATOM 761 O O . LEU A 1 101 ? -6.520 -2.967 8.603 1.00 96.44 101 LEU A O 1
ATOM 765 N N . LEU A 1 102 ? -4.782 -1.557 8.824 1.00 97.75 102 LEU A N 1
ATOM 766 C CA . LEU A 1 102 ? -5.139 -0.676 7.711 1.00 97.75 102 LEU A CA 1
ATOM 767 C C . LEU A 1 102 ? -4.052 -0.727 6.646 1.00 97.75 102 LEU A C 1
ATOM 769 O O . LEU A 1 102 ? -2.872 -0.601 6.978 1.00 97.75 102 LEU A O 1
ATOM 773 N N . ILE A 1 103 ? -4.455 -0.886 5.390 1.00 97.44 103 ILE A N 1
ATOM 774 C CA . ILE A 1 103 ? -3.572 -0.904 4.226 1.00 97.44 103 ILE A CA 1
ATOM 775 C C . ILE A 1 103 ? -4.103 0.106 3.214 1.00 97.44 103 ILE A C 1
ATOM 777 O O . ILE A 1 103 ? -5.282 0.082 2.867 1.00 97.44 103 ILE A O 1
ATOM 781 N N . PHE A 1 104 ? -3.239 0.982 2.721 1.00 97.31 104 PHE A N 1
ATOM 782 C CA . PHE A 1 104 ? -3.564 1.895 1.635 1.00 97.31 104 PHE A CA 1
ATOM 783 C C . PHE A 1 104 ? -2.627 1.662 0.456 1.00 97.31 104 PHE A C 1
ATOM 785 O O . PHE A 1 104 ? -1.432 1.447 0.653 1.00 97.31 104 PHE A O 1
ATOM 792 N N . ARG A 1 105 ? -3.177 1.718 -0.755 1.00 95.19 105 ARG A N 1
ATOM 793 C CA . ARG A 1 105 ? -2.451 1.578 -2.017 1.00 95.19 105 ARG A CA 1
ATOM 794 C C . ARG A 1 105 ? -2.815 2.734 -2.945 1.00 95.19 105 ARG A C 1
ATOM 796 O O . ARG A 1 105 ? -3.984 3.109 -3.023 1.00 95.19 105 ARG A O 1
ATOM 803 N N . LEU A 1 106 ? -1.825 3.243 -3.668 1.00 94.19 106 LEU A N 1
ATOM 804 C CA . LEU A 1 106 ? -2.033 4.058 -4.865 1.00 94.19 106 LEU A CA 1
ATOM 805 C C . LEU A 1 106 ? -1.968 3.136 -6.086 1.00 94.19 106 LEU A C 1
ATOM 807 O O . LEU A 1 106 ? -1.054 2.319 -6.156 1.00 94.19 106 LEU A O 1
ATOM 811 N N . SER A 1 107 ? -2.918 3.247 -7.008 1.00 91.44 107 SER A N 1
ATOM 812 C CA . SER A 1 107 ? -2.925 2.501 -8.268 1.00 91.44 107 SER A CA 1
ATOM 813 C C . SER A 1 107 ? -2.580 3.396 -9.458 1.00 91.44 107 SER A C 1
ATOM 815 O O . SER A 1 107 ? -2.398 4.607 -9.316 1.00 91.44 107 SER A O 1
ATOM 817 N N . ASP A 1 108 ? -2.502 2.798 -10.645 1.00 85.75 108 ASP A N 1
ATOM 818 C CA . ASP A 1 108 ? -2.278 3.512 -11.909 1.00 85.75 108 ASP A CA 1
ATOM 819 C C . ASP A 1 108 ? -3.461 4.399 -12.345 1.00 85.75 108 ASP A C 1
ATOM 821 O O . ASP A 1 108 ? -3.360 5.157 -13.316 1.00 85.75 108 ASP A O 1
ATOM 825 N N . ASN A 1 109 ? -4.603 4.316 -11.658 1.00 76.06 109 ASN A N 1
ATOM 826 C CA . ASN A 1 109 ? -5.789 5.076 -12.026 1.00 76.06 109 ASN A CA 1
ATOM 827 C C . ASN A 1 109 ? -5.548 6.591 -11.906 1.00 76.06 109 ASN A C 1
ATOM 829 O O . ASN A 1 109 ? -5.270 7.129 -10.835 1.00 76.06 109 ASN A O 1
ATOM 833 N N . HIS A 1 110 ? -5.761 7.299 -13.019 1.00 62.94 110 HIS A N 1
ATOM 834 C CA . HIS A 1 110 ? -5.728 8.765 -13.107 1.00 62.94 110 HIS A CA 1
ATOM 835 C C . HIS A 1 110 ? -4.369 9.418 -12.779 1.00 62.94 110 HIS A C 1
ATOM 837 O O . HIS A 1 110 ? -4.328 10.551 -12.286 1.00 62.94 110 HIS A O 1
ATOM 843 N N . SER A 1 111 ? -3.249 8.754 -13.083 1.00 71.69 111 SER A N 1
ATOM 844 C CA . SER A 1 111 ? -1.905 9.320 -12.926 1.00 71.69 111 SER A CA 1
ATOM 845 C C . SER A 1 111 ? -1.046 9.221 -14.187 1.00 71.69 111 SER A C 1
ATOM 847 O O . SER A 1 111 ? -1.094 8.260 -14.941 1.00 71.69 111 SER A O 1
ATOM 849 N N . GLU A 1 112 ? -0.180 10.218 -14.384 1.00 82.94 112 GLU A N 1
ATOM 850 C CA . GLU A 1 112 ? 0.897 10.169 -15.391 1.00 82.94 112 GLU A CA 1
ATOM 851 C C . GLU A 1 112 ? 2.028 9.202 -14.994 1.00 82.94 112 GLU A C 1
ATOM 853 O O . GLU A 1 112 ? 2.912 8.889 -15.790 1.00 82.94 112 GLU A O 1
ATOM 858 N N . TYR A 1 113 ? 2.043 8.771 -13.730 1.00 90.44 113 TYR A N 1
ATOM 859 C CA . TYR A 1 113 ? 3.020 7.849 -13.171 1.00 90.44 113 TYR A CA 1
ATOM 860 C C . TYR A 1 113 ? 2.357 6.522 -12.814 1.00 90.44 113 TYR A C 1
ATOM 862 O O . TYR A 1 113 ? 1.284 6.519 -12.221 1.00 90.44 113 TYR A O 1
ATOM 870 N N . THR A 1 114 ? 3.033 5.422 -13.124 1.00 90.94 114 THR A N 1
ATOM 871 C CA . THR A 1 114 ? 2.621 4.059 -12.783 1.00 90.94 114 THR A CA 1
ATOM 872 C C . THR A 1 114 ? 2.986 3.746 -11.329 1.00 90.94 114 THR A C 1
ATOM 874 O O . THR A 1 114 ? 4.170 3.716 -10.979 1.00 90.94 114 THR A O 1
ATOM 877 N N . TYR A 1 115 ? 1.976 3.557 -10.484 1.00 93.06 115 TYR A N 1
ATOM 878 C CA . TYR A 1 115 ? 2.108 3.204 -9.071 1.00 93.06 115 TYR A CA 1
ATOM 879 C C . TYR A 1 115 ? 1.990 1.697 -8.825 1.00 93.06 115 TYR A C 1
ATOM 881 O O . TYR A 1 115 ? 2.579 1.200 -7.872 1.00 93.06 115 TYR A O 1
ATOM 889 N N . ASP A 1 116 ? 1.306 0.949 -9.688 1.00 91.56 116 ASP A N 1
ATOM 890 C CA . ASP A 1 116 ? 1.156 -0.493 -9.493 1.00 91.56 116 ASP A CA 1
ATOM 891 C C . ASP A 1 116 ? 2.431 -1.253 -9.801 1.00 91.56 116 ASP A C 1
ATOM 893 O O . ASP A 1 116 ? 2.816 -2.171 -9.075 1.00 91.56 116 ASP A O 1
ATOM 897 N N . THR A 1 117 ? 3.145 -0.823 -10.835 1.00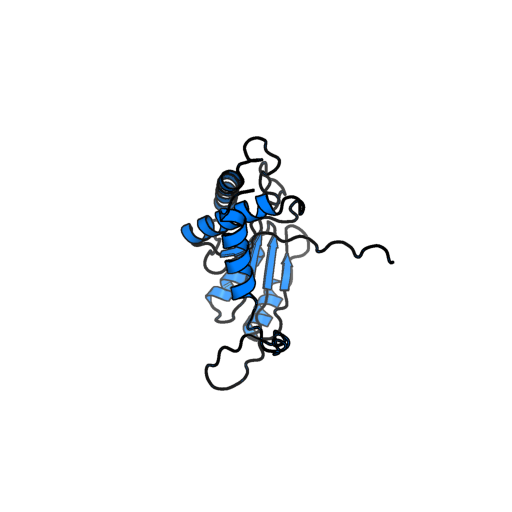 92.12 117 THR A N 1
ATOM 898 C CA . THR A 1 117 ? 4.398 -1.458 -11.221 1.00 92.12 117 THR A CA 1
ATOM 899 C C . THR A 1 117 ? 5.581 -0.507 -11.073 1.00 92.12 117 THR A C 1
ATOM 901 O O . THR A 1 117 ? 5.511 0.673 -11.430 1.00 92.12 117 THR A O 1
ATOM 904 N N . PRO A 1 118 ? 6.709 -0.997 -10.538 1.00 91.81 118 PRO A N 1
ATOM 905 C CA . PRO A 1 118 ? 7.925 -0.211 -10.469 1.00 91.81 118 PRO A CA 1
ATOM 906 C C . PRO A 1 118 ? 8.550 -0.082 -11.873 1.00 91.81 118 PRO A C 1
ATOM 908 O O . PRO A 1 118 ? 8.189 -0.823 -12.789 1.00 91.81 118 PRO A O 1
ATOM 911 N N . PRO A 1 119 ? 9.495 0.851 -12.098 1.00 93.50 119 PRO A N 1
ATOM 912 C CA . PRO A 1 119 ? 9.930 1.230 -13.445 1.00 93.50 119 PRO A CA 1
ATOM 913 C C . PRO A 1 119 ? 10.906 0.227 -14.097 1.00 93.50 119 PRO A C 1
ATOM 915 O O . PRO A 1 119 ? 11.836 0.640 -14.777 1.00 93.50 119 PRO A O 1
ATOM 918 N N . TYR A 1 120 ? 10.717 -1.086 -13.933 1.00 91.94 120 TYR A N 1
ATOM 919 C CA . TYR A 1 120 ? 11.619 -2.116 -14.475 1.00 91.94 120 TYR A CA 1
ATOM 920 C C . TYR A 1 120 ? 11.635 -2.183 -16.016 1.00 91.94 120 TYR A C 1
ATOM 922 O O . TYR A 1 120 ? 12.566 -2.735 -16.594 1.00 91.94 120 TYR A O 1
ATOM 930 N N . LYS A 1 121 ? 10.628 -1.609 -16.696 1.00 91.25 121 LYS A N 1
ATOM 931 C CA . LYS A 1 121 ? 10.580 -1.469 -18.169 1.00 91.25 121 LYS A CA 1
ATOM 932 C C . LYS A 1 121 ? 11.222 -0.174 -18.680 1.00 91.25 121 LYS A C 1
ATOM 934 O O . LYS A 1 121 ? 11.424 -0.033 -19.881 1.00 91.25 121 LYS A O 1
ATOM 939 N N . ASP A 1 122 ? 11.509 0.784 -17.799 1.00 93.44 122 ASP A N 1
ATOM 940 C CA . ASP A 1 122 ? 12.163 2.042 -18.164 1.00 93.44 122 ASP A CA 1
ATOM 941 C C . ASP A 1 122 ? 13.655 1.750 -18.426 1.00 93.44 122 ASP A C 1
ATOM 943 O O . ASP A 1 122 ? 14.335 1.266 -17.515 1.00 93.44 122 ASP A O 1
ATOM 947 N N . PRO A 1 123 ? 14.202 2.038 -19.627 1.00 95.62 123 PRO A N 1
ATOM 948 C CA . PRO A 1 123 ? 15.606 1.767 -19.948 1.00 95.62 123 PRO A CA 1
ATOM 949 C C . PRO A 1 123 ? 16.596 2.397 -18.966 1.00 95.62 123 PRO A C 1
ATOM 951 O O . PRO A 1 123 ? 17.707 1.901 -18.804 1.00 95.62 123 PRO A O 1
ATOM 954 N N . LYS A 1 124 ? 16.193 3.472 -18.277 1.00 96.06 124 LYS A N 1
ATOM 955 C CA . LYS A 1 124 ? 17.002 4.098 -17.231 1.00 96.06 124 LYS A CA 1
ATOM 956 C C . LYS A 1 124 ? 17.165 3.214 -15.989 1.00 96.06 124 LYS A C 1
ATOM 958 O O . LYS A 1 124 ? 18.177 3.330 -15.309 1.00 96.06 124 LYS A O 1
ATOM 963 N N . TYR A 1 125 ? 16.181 2.369 -15.683 1.00 96.38 125 TYR A N 1
ATOM 964 C CA . TYR A 1 125 ? 16.095 1.603 -14.433 1.00 96.38 125 TYR A CA 1
ATOM 965 C C . TYR A 1 125 ? 16.120 0.083 -14.629 1.00 96.38 125 TYR A C 1
ATOM 967 O O . TYR A 1 125 ? 16.147 -0.659 -13.647 1.00 96.38 125 TYR A O 1
ATOM 975 N N . VAL A 1 126 ? 16.165 -0.402 -15.874 1.00 95.06 126 VAL A N 1
ATOM 976 C CA . VAL A 1 126 ? 16.213 -1.843 -16.181 1.00 95.06 126 VAL A CA 1
ATOM 977 C C . VAL A 1 126 ? 17.361 -2.561 -15.455 1.00 95.06 126 VAL A C 1
ATOM 979 O O . VAL A 1 126 ? 17.166 -3.653 -14.932 1.00 95.06 126 VAL A O 1
ATOM 982 N N . ASN A 1 127 ? 18.518 -1.902 -15.320 1.00 96.31 127 ASN A N 1
ATOM 983 C CA . ASN A 1 127 ? 19.695 -2.405 -14.599 1.00 96.31 127 ASN A CA 1
ATOM 984 C C . ASN A 1 127 ? 19.948 -1.682 -13.260 1.00 96.31 127 ASN A C 1
ATOM 986 O O . ASN A 1 127 ? 21.012 -1.846 -12.668 1.00 96.31 127 ASN A O 1
ATOM 990 N N . ASP A 1 128 ? 18.989 -0.881 -12.788 1.00 97.88 128 ASP A N 1
ATOM 991 C CA . ASP A 1 128 ? 19.086 -0.094 -11.550 1.00 97.88 128 ASP A CA 1
ATOM 992 C C . ASP A 1 128 ? 17.788 -0.201 -10.718 1.00 97.88 128 ASP A C 1
ATOM 994 O O . ASP A 1 128 ? 16.987 0.745 -10.663 1.00 97.88 128 ASP A O 1
ATOM 998 N N . PRO A 1 129 ? 17.539 -1.366 -10.080 1.00 97.94 129 PRO A N 1
ATOM 999 C CA . PRO A 1 129 ? 16.382 -1.556 -9.208 1.00 97.94 129 PRO A CA 1
ATOM 1000 C C . PRO A 1 129 ? 16.329 -0.558 -8.049 1.00 97.94 129 PRO A C 1
ATOM 1002 O O . PRO A 1 129 ? 15.253 -0.081 -7.685 1.00 97.94 129 PRO A O 1
ATOM 1005 N N . GLU A 1 130 ? 17.480 -0.218 -7.466 1.00 98.56 130 GLU A N 1
ATOM 1006 C CA . GLU A 1 130 ? 17.580 0.688 -6.327 1.00 98.56 130 GLU A CA 1
ATOM 1007 C C . GLU A 1 130 ? 17.226 2.130 -6.715 1.00 98.56 130 GLU A C 1
ATOM 1009 O O . GLU A 1 130 ? 16.443 2.775 -6.015 1.00 98.56 130 GLU A O 1
ATOM 1014 N N . GLY A 1 131 ? 17.715 2.634 -7.851 1.00 98.31 131 GLY A N 1
ATOM 1015 C CA . GLY A 1 131 ? 17.286 3.930 -8.379 1.00 98.31 131 GLY A CA 1
ATOM 1016 C C . GLY A 1 131 ? 15.820 3.933 -8.820 1.00 98.31 131 GLY A C 1
ATOM 1017 O O . GLY A 1 131 ? 15.125 4.946 -8.669 1.00 98.31 131 GLY A O 1
ATOM 1018 N N . GLY A 1 132 ? 15.313 2.790 -9.293 1.00 98.00 132 GLY A N 1
ATOM 1019 C CA . GLY A 1 132 ? 13.888 2.576 -9.534 1.00 98.00 132 GLY A CA 1
ATOM 1020 C C . GLY A 1 132 ? 13.061 2.721 -8.253 1.00 98.00 132 GLY A C 1
ATOM 1021 O O . GLY A 1 132 ? 12.045 3.421 -8.256 1.00 98.00 132 GLY A O 1
ATOM 1022 N N . ALA A 1 133 ? 13.534 2.139 -7.147 1.00 98.44 133 ALA A N 1
ATOM 1023 C CA . ALA A 1 133 ? 12.933 2.260 -5.819 1.00 98.44 133 ALA A CA 1
ATOM 1024 C C . ALA A 1 133 ? 12.931 3.704 -5.309 1.00 98.44 133 ALA A C 1
ATOM 1026 O O . ALA A 1 133 ? 11.901 4.167 -4.829 1.00 98.44 133 ALA A O 1
ATOM 1027 N N . GLU A 1 134 ? 14.021 4.454 -5.484 1.00 98.56 134 GLU A N 1
ATOM 1028 C CA . GLU A 1 134 ? 14.069 5.881 -5.125 1.00 98.56 134 GLU A CA 1
ATOM 1029 C C . GLU A 1 134 ? 13.036 6.711 -5.892 1.00 98.56 134 GLU A C 1
ATOM 1031 O O . GLU A 1 134 ? 12.306 7.522 -5.312 1.00 98.56 134 GLU A O 1
ATOM 1036 N N . LYS A 1 135 ? 12.953 6.512 -7.217 1.00 97.69 135 LYS A N 1
ATOM 1037 C CA . LYS A 1 135 ? 11.970 7.203 -8.065 1.00 97.69 135 LYS A CA 1
ATOM 1038 C C . LYS A 1 135 ? 10.556 6.883 -7.596 1.00 97.69 135 LYS A C 1
ATOM 1040 O O . LYS A 1 135 ? 9.764 7.812 -7.432 1.00 97.69 135 LYS A O 1
ATOM 1045 N N . HIS A 1 136 ? 10.271 5.600 -7.397 1.00 97.25 136 HIS A N 1
ATOM 1046 C CA . HIS A 1 136 ? 8.951 5.118 -7.031 1.00 97.25 136 HIS A CA 1
ATOM 1047 C C . HIS A 1 136 ? 8.539 5.622 -5.649 1.00 97.25 136 HIS A C 1
ATOM 1049 O O . HIS A 1 136 ? 7.541 6.323 -5.530 1.00 97.25 136 HIS A O 1
ATOM 1055 N N . TRP A 1 137 ? 9.378 5.419 -4.633 1.00 98.06 137 TRP A N 1
ATOM 1056 C CA . TRP A 1 137 ? 9.132 5.889 -3.271 1.00 98.06 137 TRP A CA 1
ATOM 1057 C C . TRP A 1 137 ? 8.841 7.389 -3.199 1.00 98.06 137 TRP A C 1
ATOM 1059 O O . TRP A 1 137 ? 7.844 7.810 -2.610 1.00 98.06 137 TRP A O 1
ATOM 1069 N N . ARG A 1 138 ? 9.670 8.208 -3.860 1.00 97.75 138 ARG A N 1
ATOM 1070 C CA . ARG A 1 138 ? 9.479 9.663 -3.912 1.00 97.75 138 ARG A CA 1
ATOM 1071 C C . ARG A 1 138 ? 8.131 10.037 -4.527 1.00 97.75 138 ARG A C 1
ATOM 1073 O O . ARG A 1 138 ? 7.479 10.956 -4.039 1.00 97.75 138 ARG A O 1
ATOM 1080 N N . LYS A 1 139 ? 7.723 9.359 -5.603 1.00 96.75 139 LYS A N 1
ATOM 1081 C CA . LYS A 1 139 ? 6.435 9.599 -6.269 1.00 96.75 139 LYS A CA 1
ATOM 1082 C C . LYS A 1 139 ? 5.257 9.156 -5.406 1.00 96.75 139 LYS A C 1
ATOM 1084 O O . LYS A 1 139 ? 4.261 9.874 -5.368 1.00 96.75 139 LYS A O 1
ATOM 1089 N N . THR A 1 140 ? 5.380 8.026 -4.713 1.00 95.94 140 THR A N 1
ATOM 1090 C CA . THR A 1 140 ? 4.353 7.488 -3.813 1.00 95.94 140 THR A CA 1
ATOM 1091 C C . THR A 1 140 ? 4.135 8.426 -2.635 1.00 95.94 140 THR A C 1
ATOM 1093 O O . THR A 1 140 ? 3.031 8.929 -2.455 1.00 95.94 140 THR A O 1
ATOM 1096 N N . VAL A 1 141 ? 5.193 8.765 -1.891 1.00 96.81 141 VAL A N 1
ATOM 1097 C CA . VAL A 1 141 ? 5.096 9.649 -0.719 1.00 96.81 141 VAL A CA 1
ATOM 1098 C C . VAL A 1 141 ? 4.565 11.036 -1.086 1.00 96.81 141 VAL A C 1
ATOM 1100 O O . VAL A 1 141 ? 3.743 11.577 -0.354 1.00 96.81 141 VAL A O 1
ATOM 1103 N N . ALA A 1 142 ? 4.977 11.599 -2.227 1.00 96.06 142 ALA A N 1
ATOM 1104 C CA . ALA A 1 142 ? 4.500 12.909 -2.677 1.00 96.06 142 ALA A CA 1
ATOM 1105 C C . ALA A 1 142 ? 3.004 12.939 -3.040 1.00 96.06 142 ALA A C 1
ATOM 1107 O O . ALA A 1 142 ? 2.419 14.017 -3.104 1.00 96.06 142 ALA A O 1
ATOM 1108 N N . LYS A 1 143 ? 2.397 11.779 -3.315 1.00 95.69 143 LYS A N 1
ATOM 1109 C CA . LYS A 1 143 ? 0.987 11.652 -3.702 1.00 95.69 143 LYS A CA 1
ATOM 1110 C C . LYS A 1 143 ? 0.078 11.296 -2.525 1.00 95.69 143 LYS A C 1
ATOM 1112 O O . LYS A 1 143 ? -1.139 11.396 -2.662 1.00 95.69 143 LYS A O 1
ATOM 1117 N N . LEU A 1 144 ? 0.646 10.892 -1.386 1.00 96.25 144 LEU A N 1
ATOM 1118 C CA . LEU A 1 144 ? -0.142 10.567 -0.203 1.00 96.25 144 LEU A CA 1
ATOM 1119 C C . LEU A 1 144 ? -0.930 11.788 0.287 1.00 96.25 144 LEU A C 1
ATOM 1121 O O . LEU A 1 144 ? -0.424 12.913 0.236 1.00 96.25 144 LEU A O 1
ATOM 1125 N N . PRO A 1 145 ? -2.154 11.574 0.789 1.00 95.62 145 PRO A N 1
ATOM 1126 C CA . PRO A 1 145 ? -2.941 12.653 1.354 1.00 95.62 145 PRO A CA 1
ATOM 1127 C C . PRO A 1 145 ? -2.307 13.160 2.665 1.00 95.62 145 PRO A C 1
ATOM 1129 O O . PRO A 1 145 ? -1.661 12.384 3.380 1.00 95.62 145 PRO A O 1
ATOM 1132 N N . PRO A 1 146 ? -2.470 14.450 3.014 1.00 96.25 146 PRO A N 1
ATOM 1133 C CA . PRO A 1 146 ? -1.850 15.037 4.205 1.00 96.25 146 PRO A CA 1
ATOM 1134 C C . PRO A 1 146 ? -2.304 14.380 5.520 1.00 96.25 146 PRO A C 1
ATOM 1136 O O . PRO A 1 146 ? -1.562 14.381 6.499 1.00 96.25 146 PRO A O 1
ATOM 1139 N N . GLU A 1 147 ? -3.497 13.787 5.548 1.00 96.94 147 GLU A N 1
ATOM 1140 C CA . GLU A 1 147 ? -4.054 13.056 6.687 1.00 96.94 147 GLU A CA 1
ATOM 1141 C C . GLU A 1 147 ? -3.509 11.624 6.869 1.00 96.94 147 GLU A C 1
ATOM 1143 O O . GLU A 1 147 ? -3.959 10.912 7.777 1.00 96.94 147 GLU A O 1
ATOM 1148 N N . PHE A 1 148 ? -2.562 11.186 6.028 1.00 97.94 148 PHE A N 1
ATOM 1149 C CA . PHE A 1 148 ? -1.983 9.846 6.097 1.00 97.94 148 PHE A CA 1
ATOM 1150 C C . PHE A 1 148 ? -1.259 9.586 7.430 1.00 97.94 148 PHE A C 1
ATOM 1152 O O . PHE A 1 148 ? -0.226 10.192 7.728 1.00 97.94 148 PHE A O 1
ATOM 1159 N N . ASP A 1 149 ? -1.749 8.632 8.232 1.00 97.56 149 ASP A N 1
ATOM 1160 C CA . ASP A 1 149 ? -1.143 8.284 9.523 1.00 97.56 149 ASP A CA 1
ATOM 1161 C C . ASP A 1 149 ? -0.137 7.130 9.397 1.00 97.56 149 ASP A C 1
ATOM 1163 O O . ASP A 1 149 ? -0.476 5.946 9.505 1.00 97.56 149 ASP A O 1
ATOM 1167 N N . LYS A 1 150 ? 1.146 7.487 9.274 1.00 97.19 150 LYS A N 1
ATOM 1168 C CA . LYS A 1 150 ? 2.267 6.535 9.161 1.00 97.19 150 LYS A CA 1
ATOM 1169 C C . LYS A 1 150 ? 2.377 5.541 10.323 1.00 97.19 150 LYS A C 1
ATOM 1171 O O . LYS A 1 150 ? 2.947 4.462 10.168 1.00 97.19 150 LYS A O 1
ATOM 1176 N N . LYS A 1 151 ? 1.853 5.882 11.508 1.00 96.38 151 LYS A N 1
ATOM 1177 C CA . LYS A 1 151 ? 1.908 4.998 12.683 1.00 96.38 151 LYS A CA 1
ATOM 1178 C C . LYS A 1 151 ? 0.842 3.910 12.632 1.00 96.38 151 LYS A C 1
ATOM 1180 O O . LYS A 1 151 ? 0.986 2.907 13.335 1.00 96.38 151 LYS A O 1
ATOM 1185 N N . ARG A 1 152 ? -0.216 4.082 11.837 1.00 96.44 152 ARG A N 1
ATOM 1186 C CA . ARG A 1 152 ? -1.385 3.186 11.807 1.00 96.44 152 ARG A CA 1
ATOM 1187 C C . ARG A 1 152 ? -1.556 2.477 10.472 1.00 96.44 152 ARG A C 1
ATOM 1189 O O . ARG A 1 152 ? -1.906 1.300 10.475 1.00 96.44 152 ARG A O 1
ATOM 1196 N N . VAL A 1 153 ? -1.255 3.156 9.371 1.00 98.19 153 VAL A N 1
ATOM 1197 C CA . VAL A 1 153 ? -1.525 2.669 8.018 1.00 98.19 153 VAL A CA 1
ATOM 1198 C C . VAL A 1 153 ? -0.271 2.056 7.403 1.00 98.19 153 VAL A C 1
ATOM 1200 O O . VAL A 1 153 ? 0.809 2.647 7.428 1.00 98.19 153 VAL A O 1
ATOM 1203 N N . TRP A 1 154 ? -0.422 0.852 6.858 1.00 98.25 154 TRP A N 1
ATOM 1204 C CA . TRP A 1 154 ? 0.572 0.218 6.003 1.00 98.25 154 TRP A CA 1
ATOM 1205 C C . TRP A 1 154 ? 0.397 0.719 4.575 1.00 98.25 154 TRP A C 1
ATOM 1207 O O . TRP A 1 154 ? -0.714 0.733 4.050 1.00 98.25 154 TRP A O 1
ATOM 1217 N N . LEU A 1 155 ? 1.493 1.115 3.945 1.00 97.44 155 LEU A N 1
ATOM 1218 C CA . LEU A 1 155 ? 1.512 1.509 2.547 1.00 97.44 155 LEU A CA 1
ATOM 1219 C C . LEU A 1 155 ? 1.855 0.294 1.688 1.00 97.44 155 LEU A C 1
ATOM 1221 O O . LEU A 1 155 ? 2.962 -0.228 1.782 1.00 97.44 155 LEU A O 1
ATOM 1225 N N . GLU A 1 156 ? 0.914 -0.172 0.879 1.00 96.31 156 GLU A N 1
ATOM 1226 C CA . GLU A 1 156 ? 1.198 -1.154 -0.165 1.00 96.31 156 GLU A CA 1
ATOM 1227 C C . GLU A 1 156 ? 1.816 -0.435 -1.358 1.00 96.31 156 GLU A C 1
ATOM 1229 O O . GLU A 1 156 ? 1.200 0.466 -1.929 1.00 96.31 156 GLU A O 1
ATOM 1234 N N . VAL A 1 157 ? 3.065 -0.780 -1.661 1.00 95.44 157 VAL A N 1
ATOM 1235 C CA . VAL A 1 157 ? 3.902 0.029 -2.551 1.00 95.44 157 VAL A CA 1
ATOM 1236 C C . VAL A 1 157 ? 3.687 -0.338 -4.014 1.00 95.44 157 VAL A C 1
ATOM 1238 O O . VAL A 1 157 ? 3.664 0.564 -4.834 1.00 95.44 157 VAL A O 1
ATOM 1241 N N . ILE A 1 158 ? 3.513 -1.623 -4.333 1.00 93.44 158 ILE A N 1
ATOM 1242 C CA . ILE A 1 158 ? 3.353 -2.132 -5.705 1.00 93.44 158 ILE A CA 1
ATOM 1243 C C . ILE A 1 158 ? 2.372 -3.315 -5.733 1.00 93.44 158 ILE A C 1
ATOM 1245 O O . ILE A 1 158 ? 2.213 -4.024 -4.739 1.00 93.44 158 ILE A O 1
ATOM 1249 N N . ASN A 1 159 ? 1.736 -3.560 -6.877 1.00 91.75 159 ASN A N 1
ATOM 1250 C CA . ASN A 1 159 ? 0.722 -4.597 -7.073 1.00 91.75 159 ASN A CA 1
ATOM 1251 C C . ASN A 1 159 ? 0.852 -5.251 -8.461 1.00 91.75 159 ASN A C 1
ATOM 1253 O O . ASN A 1 159 ? 1.146 -4.575 -9.439 1.00 91.75 159 ASN A O 1
ATOM 1257 N N . GLU A 1 160 ? 0.616 -6.567 -8.546 1.00 88.00 160 GLU A N 1
ATOM 1258 C CA . GLU A 1 160 ? 0.554 -7.322 -9.818 1.00 88.00 160 GLU A CA 1
ATOM 1259 C C . GLU A 1 160 ? 1.784 -7.138 -10.727 1.00 88.00 160 GLU A C 1
ATOM 1261 O O . GLU A 1 160 ? 1.707 -6.971 -11.944 1.00 88.00 160 GLU A O 1
ATOM 1266 N N . VAL A 1 161 ? 2.965 -7.187 -10.112 1.00 89.94 161 VAL A N 1
ATOM 1267 C CA . VAL A 1 161 ? 4.251 -7.073 -10.808 1.00 89.94 161 VAL A CA 1
ATOM 1268 C C . VAL A 1 161 ? 4.588 -8.305 -11.656 1.00 89.94 161 VAL A C 1
ATOM 1270 O O . VAL A 1 161 ? 4.088 -9.404 -11.421 1.00 89.94 161 VAL A O 1
ATOM 1273 N N . ASP A 1 162 ? 5.498 -8.138 -12.621 1.00 89.62 162 ASP A N 1
ATOM 1274 C CA . ASP A 1 162 ? 6.023 -9.252 -13.414 1.00 89.62 162 ASP A CA 1
ATOM 1275 C C . ASP A 1 162 ? 6.848 -10.206 -12.535 1.00 89.62 162 ASP A C 1
ATOM 1277 O O . ASP A 1 162 ? 7.996 -9.930 -12.176 1.00 89.62 162 ASP A O 1
ATOM 1281 N N . LYS A 1 163 ? 6.253 -11.358 -12.210 1.00 86.69 163 LYS A N 1
ATOM 1282 C CA . LYS A 1 163 ? 6.861 -12.402 -11.375 1.00 86.69 163 LYS A CA 1
ATOM 1283 C C . LYS A 1 163 ? 8.141 -13.007 -11.961 1.00 86.69 163 LYS A C 1
ATOM 1285 O O . LYS A 1 163 ? 8.858 -13.689 -11.242 1.00 86.69 163 LYS A O 1
ATOM 1290 N N . ASN A 1 164 ? 8.454 -12.777 -13.237 1.00 90.12 164 ASN A N 1
ATOM 1291 C CA . ASN A 1 164 ? 9.701 -13.261 -13.835 1.00 90.12 164 ASN A CA 1
ATOM 1292 C C . ASN A 1 164 ? 10.904 -12.368 -13.494 1.00 90.12 164 ASN A C 1
ATOM 1294 O O . ASN A 1 164 ? 12.044 -12.736 -13.765 1.00 90.12 164 ASN A O 1
ATOM 1298 N N . LEU A 1 165 ? 10.670 -11.214 -12.861 1.00 92.00 165 LEU A N 1
ATOM 1299 C CA . LEU A 1 165 ? 11.699 -10.249 -12.475 1.00 92.00 165 LEU A CA 1
ATOM 1300 C C . LEU A 1 165 ? 12.062 -10.341 -10.983 1.00 92.00 165 LEU A C 1
ATOM 1302 O O . LEU A 1 165 ? 12.384 -9.332 -10.362 1.00 92.00 165 LEU A O 1
ATOM 1306 N N . CYS A 1 166 ? 12.017 -11.539 -10.390 1.00 90.69 166 CYS A N 1
ATOM 1307 C CA . CYS A 1 166 ? 12.220 -11.753 -8.950 1.00 90.69 166 CYS A CA 1
ATOM 1308 C C . CYS A 1 166 ? 13.494 -11.112 -8.375 1.00 90.69 166 CYS A C 1
ATOM 1310 O O . CYS A 1 166 ? 13.423 -10.522 -7.301 1.00 90.69 166 CYS A O 1
ATOM 1312 N N . ASP A 1 167 ? 14.642 -11.200 -9.060 1.00 94.81 167 ASP A N 1
ATOM 1313 C CA . ASP A 1 167 ? 15.895 -10.586 -8.580 1.00 94.81 167 ASP A CA 1
ATOM 1314 C C . ASP A 1 167 ? 15.785 -9.054 -8.521 1.00 94.81 167 ASP A C 1
ATOM 1316 O O . ASP A 1 167 ? 16.049 -8.430 -7.488 1.00 94.81 167 ASP A O 1
ATOM 1320 N N . TRP A 1 168 ? 15.282 -8.459 -9.606 1.00 96.31 168 TRP A N 1
ATOM 1321 C CA . TRP A 1 168 ? 15.032 -7.024 -9.698 1.00 96.31 168 TRP A CA 1
ATOM 1322 C C . TRP A 1 168 ? 14.058 -6.577 -8.600 1.00 96.31 168 TRP A C 1
ATOM 1324 O O . TRP A 1 168 ? 14.333 -5.633 -7.858 1.00 96.31 168 TRP A O 1
ATOM 1334 N N . LEU A 1 169 ? 12.940 -7.294 -8.442 1.00 95.69 169 LEU A N 1
ATOM 1335 C CA . LEU A 1 169 ? 11.905 -7.003 -7.448 1.00 95.69 169 LEU A CA 1
ATOM 1336 C C . LEU A 1 169 ? 12.412 -7.174 -6.015 1.00 95.69 169 LEU A C 1
ATOM 1338 O O . LEU A 1 169 ? 12.055 -6.374 -5.153 1.00 95.69 169 LEU A O 1
ATOM 1342 N N . GLY A 1 170 ? 13.263 -8.166 -5.755 1.00 95.81 170 GLY A N 1
ATOM 1343 C CA . GLY A 1 170 ? 13.893 -8.376 -4.455 1.00 95.81 170 GLY A CA 1
ATOM 1344 C C . GLY A 1 170 ? 14.781 -7.198 -4.058 1.00 95.81 170 GLY A C 1
ATOM 1345 O O . GLY A 1 170 ? 14.627 -6.644 -2.968 1.00 95.81 170 GLY A O 1
ATOM 1346 N N . ARG A 1 171 ? 15.657 -6.751 -4.965 1.00 98.00 171 ARG A N 1
ATOM 1347 C CA . ARG A 1 171 ? 16.532 -5.586 -4.746 1.00 98.00 171 ARG A CA 1
ATOM 1348 C C . ARG A 1 171 ? 15.741 -4.292 -4.571 1.00 98.00 171 ARG A C 1
ATOM 1350 O O . ARG A 1 171 ? 15.979 -3.542 -3.621 1.00 98.00 171 ARG A O 1
ATOM 1357 N N . PHE A 1 172 ? 14.744 -4.073 -5.427 1.00 98.06 172 PHE A N 1
ATOM 1358 C CA . PHE A 1 172 ? 13.802 -2.962 -5.303 1.00 98.06 172 PHE A CA 1
ATOM 1359 C C . PHE A 1 172 ? 13.118 -2.959 -3.928 1.00 98.06 172 PHE A C 1
ATOM 1361 O O . PHE A 1 172 ? 13.126 -1.945 -3.230 1.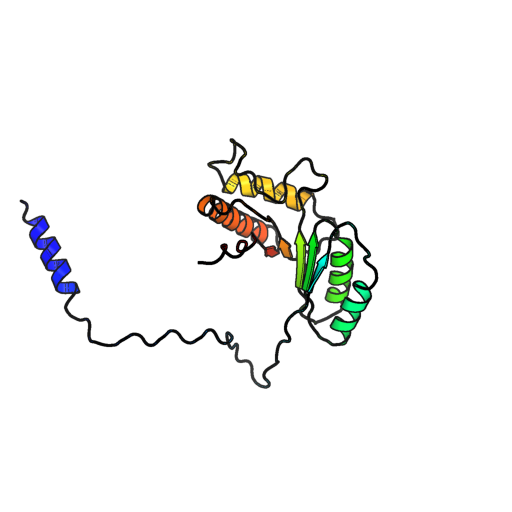00 98.06 172 PHE A O 1
ATOM 1368 N N . ALA A 1 173 ? 12.574 -4.100 -3.503 1.00 97.50 173 ALA A N 1
ATOM 1369 C CA . ALA A 1 173 ? 11.857 -4.240 -2.241 1.00 97.50 173 ALA A CA 1
ATOM 1370 C C . ALA A 1 173 ? 12.735 -3.971 -1.018 1.00 97.50 173 ALA A C 1
ATOM 1372 O O . ALA A 1 173 ? 12.316 -3.256 -0.106 1.00 97.50 173 ALA A O 1
ATOM 1373 N N . VAL A 1 174 ? 13.962 -4.496 -1.010 1.00 98.12 174 VAL A N 1
ATOM 1374 C CA . VAL A 1 174 ? 14.941 -4.208 0.045 1.00 98.12 174 VAL A CA 1
ATOM 1375 C C . VAL A 1 174 ? 15.212 -2.706 0.111 1.00 98.12 174 VAL A C 1
ATOM 1377 O O . VAL A 1 174 ? 15.191 -2.124 1.199 1.00 98.12 174 VAL A O 1
ATOM 1380 N N . ARG A 1 175 ? 15.398 -2.040 -1.038 1.00 98.50 175 ARG A N 1
ATOM 1381 C CA . ARG A 1 175 ? 15.613 -0.590 -1.054 1.00 98.50 175 ARG A CA 1
ATOM 1382 C C . ARG A 1 175 ? 14.398 0.184 -0.540 1.00 98.50 175 ARG A C 1
ATOM 1384 O O . ARG A 1 175 ? 14.576 1.082 0.281 1.00 98.50 175 ARG A O 1
ATOM 1391 N N . ILE A 1 176 ? 13.183 -0.179 -0.951 1.00 98.56 176 ILE A N 1
ATOM 1392 C CA . ILE A 1 176 ? 11.945 0.412 -0.421 1.00 98.56 176 ILE A CA 1
ATOM 1393 C C . ILE A 1 176 ? 11.852 0.237 1.097 1.00 98.56 176 ILE A C 1
ATOM 1395 O O . ILE A 1 176 ? 11.522 1.196 1.788 1.00 98.56 176 ILE A O 1
ATOM 1399 N N . ALA A 1 177 ? 12.183 -0.939 1.638 1.00 98.12 177 ALA A N 1
ATOM 1400 C CA . ALA A 1 177 ? 12.148 -1.179 3.079 1.00 98.12 177 ALA A CA 1
ATOM 1401 C C . ALA A 1 177 ? 13.100 -0.239 3.843 1.00 98.12 177 ALA A C 1
ATOM 1403 O O . ALA A 1 177 ? 12.701 0.351 4.848 1.00 98.12 177 ALA A O 1
ATOM 1404 N N . TYR A 1 178 ? 14.319 -0.021 3.333 1.00 98.56 178 TYR A N 1
ATOM 1405 C CA . TYR A 1 178 ? 15.250 0.952 3.914 1.00 98.56 178 TYR A CA 1
ATOM 1406 C C . TYR A 1 178 ? 14.713 2.388 3.865 1.00 98.56 178 TYR A C 1
ATOM 1408 O O . TYR A 1 178 ? 14.832 3.124 4.845 1.00 98.56 178 TYR A O 1
ATOM 1416 N N . LEU A 1 179 ? 14.108 2.794 2.745 1.00 98.69 179 LEU A N 1
ATOM 1417 C CA . LEU A 1 179 ? 13.522 4.128 2.585 1.00 98.69 179 LEU A CA 1
ATOM 1418 C C . LEU A 1 179 ? 12.319 4.341 3.508 1.00 98.69 179 LEU A C 1
ATOM 1420 O O . LEU A 1 179 ? 12.222 5.370 4.175 1.00 98.69 179 LEU A O 1
ATOM 1424 N N . ALA A 1 180 ? 11.444 3.343 3.607 1.00 98.44 180 ALA A N 1
ATOM 1425 C CA . ALA A 1 180 ? 10.301 3.359 4.505 1.00 98.44 180 ALA A CA 1
ATOM 1426 C C . ALA A 1 180 ? 10.737 3.453 5.970 1.00 98.44 180 ALA A C 1
ATOM 1428 O O . ALA A 1 180 ? 10.203 4.279 6.710 1.00 98.44 180 ALA A O 1
ATOM 1429 N N . GLN A 1 181 ? 11.748 2.676 6.373 1.00 98.25 181 GLN A N 1
ATOM 1430 C CA . GLN A 1 181 ? 12.314 2.747 7.717 1.00 98.25 181 GLN A CA 1
ATOM 1431 C C . GLN A 1 181 ? 12.916 4.130 8.006 1.00 98.25 181 GLN A C 1
ATOM 1433 O O . GLN A 1 181 ? 12.648 4.690 9.069 1.00 98.25 181 GLN A O 1
ATOM 1438 N N . ARG A 1 182 ? 13.681 4.701 7.062 1.00 98.31 182 ARG A N 1
ATOM 1439 C CA . ARG A 1 182 ? 14.242 6.061 7.166 1.00 98.31 182 ARG A CA 1
ATOM 1440 C C . ARG A 1 182 ? 13.145 7.110 7.372 1.00 98.31 182 ARG A C 1
ATOM 1442 O O . ARG A 1 182 ? 13.291 7.986 8.217 1.00 98.31 182 ARG A O 1
ATOM 1449 N N . ASP A 1 183 ? 12.049 7.001 6.624 1.00 98.31 183 ASP A N 1
ATOM 1450 C CA . ASP A 1 183 ? 10.993 8.022 6.565 1.00 98.31 183 ASP A CA 1
ATOM 1451 C C . ASP A 1 183 ? 9.826 7.772 7.546 1.00 98.31 183 ASP A C 1
ATOM 1453 O O . ASP A 1 183 ? 8.845 8.532 7.570 1.00 98.31 183 ASP A O 1
ATOM 1457 N N . GLY A 1 184 ? 9.928 6.714 8.360 1.00 98.06 184 GLY A N 1
ATOM 1458 C CA . GLY A 1 184 ? 8.979 6.360 9.417 1.00 98.06 184 GLY A CA 1
ATOM 1459 C C . GLY A 1 184 ? 7.668 5.740 8.928 1.00 98.06 184 GLY A C 1
ATOM 1460 O O . GLY A 1 184 ? 6.641 5.915 9.583 1.00 98.06 184 GLY A O 1
ATOM 1461 N N . TYR A 1 185 ? 7.679 5.053 7.785 1.00 98.38 185 TYR A N 1
ATOM 1462 C CA . TYR A 1 185 ? 6.516 4.379 7.203 1.00 98.38 185 TYR A CA 1
ATOM 1463 C C . TYR A 1 185 ? 6.520 2.872 7.463 1.00 98.38 185 TYR A C 1
ATOM 1465 O O . TYR A 1 185 ? 7.567 2.229 7.533 1.00 98.38 185 TYR A O 1
ATOM 1473 N N . LYS A 1 186 ? 5.319 2.294 7.522 1.00 97.44 186 LYS A N 1
ATOM 1474 C CA . LYS A 1 186 ? 5.100 0.849 7.408 1.00 97.44 186 LYS A CA 1
ATOM 1475 C C . LYS A 1 186 ? 4.797 0.521 5.954 1.00 97.44 186 LYS A C 1
ATOM 1477 O O . LYS A 1 186 ? 3.970 1.205 5.355 1.00 97.44 186 LYS A O 1
ATOM 1482 N N . VAL A 1 187 ? 5.415 -0.520 5.406 1.00 97.62 187 VAL A N 1
ATOM 1483 C CA . VAL A 1 187 ? 5.200 -0.920 4.009 1.00 97.62 187 VAL A CA 1
ATOM 1484 C C . VAL A 1 187 ? 4.799 -2.381 3.880 1.00 97.62 187 VAL A C 1
ATOM 1486 O O . VAL A 1 187 ? 5.340 -3.246 4.565 1.00 97.62 187 VAL A O 1
ATOM 1489 N N . SER A 1 188 ? 3.851 -2.637 2.983 1.00 94.75 188 SER A N 1
ATOM 1490 C CA . SER A 1 188 ? 3.656 -3.924 2.321 1.00 94.75 188 SER A CA 1
ATOM 1491 C C . SER A 1 188 ? 4.257 -3.790 0.925 1.00 94.75 188 SER A C 1
ATOM 1493 O O . SER A 1 188 ? 4.089 -2.757 0.280 1.00 94.75 188 SER A O 1
ATOM 1495 N N . LEU A 1 189 ? 5.026 -4.779 0.483 1.00 90.62 189 LEU A N 1
ATOM 1496 C CA . LEU A 1 189 ? 5.810 -4.654 -0.744 1.00 90.62 189 LEU A CA 1
ATOM 1497 C C . LEU A 1 189 ? 4.989 -5.086 -1.951 1.00 90.62 189 LEU A C 1
ATOM 1499 O O . LEU A 1 189 ? 4.193 -4.299 -2.444 1.00 90.62 189 LEU A O 1
ATOM 1503 N N . PHE A 1 190 ? 5.177 -6.314 -2.413 1.00 80.12 190 PHE A N 1
ATOM 1504 C CA . PHE A 1 190 ? 4.468 -6.843 -3.564 1.00 80.12 190 PHE A CA 1
ATOM 1505 C C . PHE A 1 190 ? 3.513 -7.957 -3.149 1.00 80.12 190 PHE A C 1
ATOM 1507 O O . PHE A 1 190 ? 3.810 -8.777 -2.278 1.00 80.12 190 PHE A O 1
ATOM 1514 N N . SER A 1 191 ? 2.376 -7.982 -3.831 1.00 70.19 191 SER A N 1
ATOM 1515 C CA . SER A 1 191 ? 1.447 -9.099 -3.894 1.00 70.19 191 SER A CA 1
ATOM 1516 C C . SER A 1 191 ? 1.187 -9.394 -5.367 1.00 70.19 191 SER A C 1
ATOM 1518 O O . SER A 1 191 ? 1.165 -8.487 -6.201 1.00 70.19 191 SER A O 1
ATOM 1520 N N . TRP A 1 192 ? 0.985 -10.660 -5.690 1.00 76.00 192 TRP A N 1
ATOM 1521 C CA . TRP A 1 192 ? 0.517 -11.102 -6.996 1.00 76.00 192 TRP A CA 1
ATOM 1522 C C . TRP A 1 192 ? -0.444 -12.267 -6.788 1.00 76.00 192 TRP A C 1
ATOM 1524 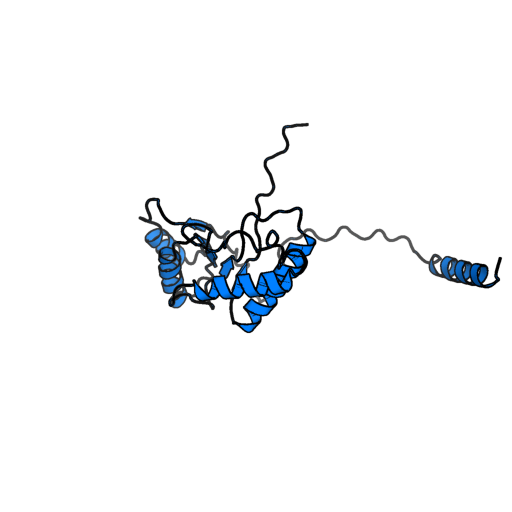O O . TRP A 1 192 ? -0.373 -12.967 -5.772 1.00 76.00 192 TRP A O 1
ATOM 1534 N N . SER A 1 193 ? -1.363 -12.472 -7.728 1.00 72.62 193 SER A N 1
ATOM 1535 C CA . SER A 1 193 ? -2.218 -13.655 -7.705 1.00 72.62 193 SER A CA 1
ATOM 1536 C C . SER A 1 193 ? -1.348 -14.911 -7.807 1.00 72.62 193 SER A C 1
ATOM 1538 O O . SER A 1 193 ? -0.384 -14.960 -8.571 1.00 72.62 193 SER A O 1
ATOM 1540 N N . GLY A 1 194 ? -1.678 -15.950 -7.038 1.00 65.62 194 GLY A N 1
ATOM 1541 C CA . GLY A 1 194 ? -0.950 -17.227 -7.053 1.00 65.62 194 GLY A CA 1
ATOM 1542 C C . GLY A 1 194 ? -1.015 -17.987 -8.389 1.00 65.62 194 GLY A C 1
ATOM 1543 O O . GLY A 1 194 ? -0.445 -19.069 -8.480 1.00 65.62 194 GLY A O 1
ATOM 1544 N N . GLY A 1 195 ? -1.673 -17.417 -9.406 1.00 65.50 195 GLY A N 1
ATOM 1545 C CA . GLY A 1 195 ? -2.093 -18.066 -10.644 1.00 65.50 195 GLY A CA 1
ATOM 1546 C C . GLY A 1 195 ? -3.575 -18.451 -10.612 1.00 65.50 195 GLY A C 1
ATOM 1547 O O . GLY A 1 195 ? -4.189 -18.505 -9.547 1.00 65.50 195 GLY A O 1
ATOM 1548 N N . GLU A 1 196 ? -4.134 -18.712 -11.791 1.00 61.62 196 GLU A N 1
ATOM 1549 C CA . GLU A 1 196 ? -5.304 -19.586 -11.928 1.00 61.62 196 GLU A CA 1
ATOM 1550 C C . GLU A 1 196 ? -4.853 -21.034 -11.650 1.00 61.62 196 GLU A C 1
ATOM 1552 O O . GLU A 1 196 ? -3.678 -21.344 -11.883 1.00 61.62 196 GLU A O 1
ATOM 1557 N N . PRO A 1 197 ? -5.723 -21.940 -11.168 1.00 67.38 197 PRO A N 1
ATOM 1558 C CA . PRO A 1 197 ? -5.409 -23.364 -11.185 1.00 67.38 197 PRO A CA 1
ATOM 1559 C C . PRO A 1 197 ? -4.998 -23.773 -12.606 1.00 67.38 197 PRO A C 1
ATOM 1561 O O . PRO A 1 197 ? -5.680 -23.406 -13.565 1.00 67.38 197 PRO A O 1
ATOM 1564 N N . GLU A 1 198 ? -3.904 -24.526 -12.753 1.00 53.97 198 GLU A N 1
ATOM 1565 C CA . GLU A 1 198 ? -3.592 -25.171 -14.034 1.00 53.97 198 GLU A CA 1
ATOM 1566 C C . GLU A 1 198 ? -4.834 -25.968 -14.484 1.00 53.97 198 GLU A C 1
ATOM 1568 O O . GLU A 1 198 ? -5.436 -26.661 -13.650 1.00 53.97 198 GLU A O 1
ATOM 1573 N N . PRO A 1 199 ? -5.260 -25.887 -15.761 1.00 65.56 199 PRO A N 1
ATOM 1574 C CA . PRO A 1 199 ? -6.272 -26.795 -16.277 1.00 65.56 199 PRO A CA 1
ATOM 1575 C C . PRO A 1 199 ? -5.805 -28.227 -16.003 1.00 65.56 199 PRO A C 1
ATOM 1577 O O . PRO A 1 199 ? -4.691 -28.591 -16.369 1.00 65.56 199 PRO A O 1
ATOM 1580 N N . SER A 1 200 ? -6.648 -28.988 -15.307 1.00 66.19 200 SER A N 1
ATOM 1581 C CA . SER A 1 200 ? -6.410 -30.345 -14.803 1.00 66.19 200 SER A CA 1
ATOM 1582 C C . SER A 1 200 ? -5.405 -31.180 -15.606 1.00 66.19 200 SER A C 1
ATOM 1584 O O . SER A 1 200 ? -5.618 -31.420 -16.799 1.00 66.19 200 SER A O 1
ATOM 1586 N N . CYS A 1 201 ? -4.417 -31.737 -14.909 1.00 43.69 201 CYS A N 1
ATOM 1587 C CA . CYS A 1 201 ? -3.846 -33.037 -15.242 1.00 43.69 201 CYS A CA 1
ATOM 1588 C C . CYS A 1 201 ? -4.094 -34.025 -14.098 1.00 43.69 201 CYS A C 1
ATOM 1590 O O . CYS A 1 201 ? -4.032 -33.606 -12.919 1.00 43.69 201 CYS A O 1
#

Foldseek 3Di:
DDPVVVVVVVVVVVVVPDDPDDDPDDDPDPDDPDDDDDDDDPPQDDAAEDEEEPDDDPPPLLVVLVVCQVVLHAHEYEYEHDCVSVLSNVVSVVVGPRQHAAEYEYAPPPDPDGQQEFVCVPPVCVVPLLVSLVVQLVVRVVPDDPSDDQVHYAYERHEAYDPVCVVSQVNNQVNNVVVCVVVSHHYDYYDHPPDDPDDDD

Sequence (201 aa):
MSSFIRAFFRQMVSRLGVAGTERPSAPPSRAALETTLGGTMVKVPNKIGFHTGPGGNPTGIGDWMRALDKARIPFCLKSADHYGPIFEAQEIMKKSGVPHLLIFRLSDNHSEYTYDTPPYKDPKYVNDPEGGAEKHWRKTVAKLPPEFDKKRVWLEVINEVDKNLCDWLGRFAVRIAYLAQRDGYKVSLFSWSGGEPEPSC

Radius of gyration: 24.5 Å; chains: 1; bounding box: 74×57×52 Å